Protein AF-A0A4Y8I1C8-F1 (afdb_monomer_lite)

Secondary structure (DSSP, 8-state):
-HHHHHHHHHS-TT-HHHHHHHHHHHHHHHHHHHHHHHHHHHHHHHHHHHTT-SSPPPHHHHHHTHHHHHHHHHHHHHHHHHHHHSHHHHHHHHT-HHHHHHHHHHHHHHHHHHHHHHHHHHHHT--S--SPPHHHHHHHHHHHHHHHHHHHHHHHHHHGGGTTSHHHHHHHHHHHHHHHHHHHHHHHHHHHHHHHHHHHHHHT-

Structure (mmCIF, N/CA/C/O backbone):
data_AF-A0A4Y8I1C8-F1
#
_entry.id   AF-A0A4Y8I1C8-F1
#
loop_
_atom_site.group_PDB
_atom_site.id
_atom_site.type_symbol
_atom_site.label_atom_id
_atom_site.label_alt_id
_atom_site.label_comp_id
_atom_site.label_asym_id
_atom_site.label_entity_id
_atom_site.label_seq_id
_atom_site.pdbx_PDB_ins_code
_atom_site.Cartn_x
_atom_site.Cartn_y
_atom_site.Cartn_z
_atom_site.occupancy
_atom_site.B_iso_or_equiv
_atom_site.auth_seq_id
_atom_site.auth_comp_id
_atom_site.auth_asym_id
_atom_site.auth_atom_id
_atom_site.pdbx_PDB_model_num
ATOM 1 N N . MET A 1 1 ? 8.722 16.973 -12.884 1.00 42.16 1 MET A N 1
ATOM 2 C CA . MET A 1 1 ? 9.371 18.032 -13.692 1.00 42.16 1 MET A CA 1
ATOM 3 C C . MET A 1 1 ? 9.389 19.390 -12.977 1.00 42.16 1 MET A C 1
ATOM 5 O O . MET A 1 1 ? 10.465 19.939 -12.810 1.00 42.16 1 MET A O 1
ATOM 9 N N . ILE A 1 2 ? 8.259 19.895 -12.459 1.00 38.88 2 ILE A N 1
ATOM 10 C CA . ILE A 1 2 ? 8.194 21.193 -11.740 1.00 38.88 2 ILE A CA 1
ATOM 11 C C . ILE A 1 2 ? 8.999 21.198 -10.424 1.00 38.88 2 ILE A C 1
ATOM 13 O O . ILE A 1 2 ? 9.742 22.135 -10.161 1.00 38.88 2 ILE A O 1
ATOM 17 N N . PHE A 1 3 ? 8.927 20.127 -9.628 1.00 42.03 3 PHE A N 1
ATOM 18 C CA . PHE A 1 3 ? 9.680 20.025 -8.367 1.00 42.03 3 PHE A CA 1
ATOM 19 C C . PHE A 1 3 ? 11.205 20.019 -8.585 1.00 42.03 3 PHE A C 1
ATOM 21 O O . PHE A 1 3 ? 11.950 20.658 -7.850 1.00 42.03 3 PHE A O 1
ATOM 28 N N . PHE A 1 4 ? 11.656 19.371 -9.663 1.00 45.53 4 PHE A N 1
ATOM 29 C CA . PHE A 1 4 ? 13.059 19.354 -10.086 1.00 45.53 4 PHE A CA 1
ATOM 30 C C . PHE A 1 4 ? 13.552 20.761 -10.460 1.00 45.53 4 PHE A C 1
ATOM 32 O O . PHE A 1 4 ? 14.660 21.142 -10.100 1.00 45.53 4 PHE A O 1
ATOM 39 N N . PHE A 1 5 ? 12.694 21.556 -11.107 1.00 49.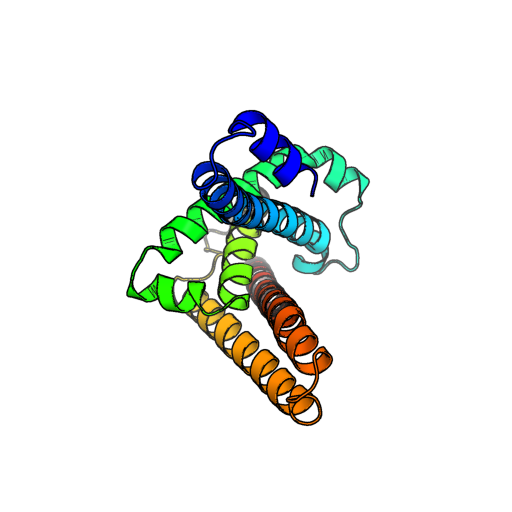28 5 PHE A N 1
ATOM 40 C CA . PHE A 1 5 ? 12.982 22.940 -11.490 1.00 49.28 5 PHE A CA 1
ATOM 41 C C . PHE A 1 5 ? 13.075 23.885 -10.280 1.00 49.28 5 PHE A C 1
ATOM 43 O O . PHE A 1 5 ? 13.898 24.793 -10.258 1.00 49.28 5 PHE A O 1
ATOM 50 N N . ILE A 1 6 ? 12.254 23.667 -9.247 1.00 55.56 6 ILE A N 1
ATOM 51 C CA . ILE A 1 6 ? 12.289 24.466 -8.010 1.00 55.56 6 ILE A CA 1
ATOM 52 C C . ILE A 1 6 ? 13.560 24.159 -7.213 1.00 55.56 6 ILE A C 1
ATOM 54 O O . ILE A 1 6 ? 14.253 25.078 -6.783 1.00 55.56 6 ILE A O 1
ATOM 58 N N . VAL A 1 7 ? 13.902 22.877 -7.063 1.00 48.72 7 VAL A N 1
ATOM 59 C CA . VAL A 1 7 ? 15.106 22.466 -6.332 1.00 48.72 7 VAL A CA 1
ATOM 60 C C . VAL A 1 7 ? 16.376 22.916 -7.061 1.00 48.72 7 VAL A C 1
ATOM 62 O O . VAL A 1 7 ? 17.268 23.457 -6.408 1.00 48.72 7 VAL A O 1
ATOM 65 N N . SER A 1 8 ? 16.437 22.806 -8.397 1.00 44.72 8 SER A N 1
ATOM 66 C CA . SER A 1 8 ? 17.600 23.263 -9.177 1.00 44.72 8 SER A CA 1
ATOM 67 C C . SER A 1 8 ? 17.811 24.774 -9.105 1.00 44.72 8 SER A C 1
ATOM 69 O O . SER A 1 8 ? 18.944 25.237 -9.171 1.00 44.72 8 SER A O 1
ATOM 71 N N . LYS A 1 9 ? 16.734 25.555 -8.942 1.00 54.09 9 LYS A N 1
ATOM 72 C CA . LYS A 1 9 ? 16.830 27.012 -8.799 1.00 54.09 9 LYS A CA 1
ATOM 73 C C . LYS A 1 9 ? 17.341 27.443 -7.419 1.00 54.09 9 LYS A C 1
ATOM 75 O O . LYS A 1 9 ? 17.912 28.520 -7.298 1.00 54.09 9 LYS A O 1
ATOM 80 N N . ILE A 1 10 ? 17.138 26.615 -6.390 1.00 56.94 10 ILE A N 1
ATOM 81 C CA . ILE A 1 10 ? 17.573 26.884 -5.009 1.00 56.94 10 ILE A CA 1
ATOM 82 C C . ILE A 1 10 ? 19.034 26.462 -4.781 1.00 56.94 10 ILE A C 1
ATOM 84 O O . ILE A 1 10 ? 19.722 27.088 -3.981 1.00 56.94 10 ILE A O 1
ATOM 88 N N . THR A 1 11 ? 19.533 25.439 -5.485 1.00 52.62 11 THR A N 1
ATOM 89 C CA . THR A 1 11 ? 20.880 24.870 -5.247 1.00 52.62 11 THR A CA 1
ATOM 90 C C . THR A 1 11 ? 22.022 25.515 -6.034 1.00 52.62 11 THR A C 1
ATOM 92 O O . THR A 1 11 ? 23.170 25.124 -5.855 1.00 52.62 11 THR A O 1
ATOM 95 N N . GLY A 1 12 ? 21.747 26.557 -6.823 1.00 47.88 12 GLY A N 1
ATOM 96 C CA . GLY A 1 12 ? 22.776 27.302 -7.548 1.00 47.88 12 GLY A CA 1
ATOM 97 C C . GLY A 1 12 ? 23.208 26.604 -8.840 1.00 47.88 12 GLY A C 1
ATOM 98 O O . GLY A 1 12 ? 23.520 25.418 -8.880 1.00 47.88 12 GLY A O 1
ATOM 99 N N . GLU A 1 13 ? 23.216 27.363 -9.932 1.00 49.75 13 GLU A N 1
ATOM 100 C CA . GLU A 1 13 ? 23.366 26.857 -11.304 1.00 49.75 13 GLU A CA 1
ATOM 101 C C . GLU A 1 13 ? 24.790 26.371 -11.653 1.00 49.75 13 GLU A C 1
ATOM 103 O O . GLU A 1 13 ? 24.981 25.766 -12.706 1.00 49.75 13 GLU A O 1
ATOM 108 N N . ASN A 1 14 ? 25.779 26.586 -10.771 1.00 48.59 14 ASN A N 1
ATOM 109 C CA . ASN A 1 14 ? 27.199 26.618 -11.148 1.00 48.59 14 ASN A CA 1
ATOM 110 C C . ASN A 1 14 ? 28.116 25.567 -10.489 1.00 48.59 14 ASN A C 1
ATOM 112 O O . ASN A 1 14 ? 29.313 25.582 -10.766 1.00 48.59 14 ASN A O 1
ATOM 116 N N . GLU A 1 15 ? 27.612 24.630 -9.676 1.00 46.94 15 GLU A N 1
ATOM 117 C CA . GLU A 1 15 ? 28.451 23.566 -9.091 1.00 46.94 15 GLU A CA 1
ATOM 118 C C . GLU A 1 15 ? 27.985 22.160 -9.511 1.00 46.94 15 GLU A C 1
ATOM 120 O O . GLU A 1 15 ? 26.961 21.641 -9.064 1.00 46.94 15 GLU A O 1
ATOM 125 N N . HIS A 1 16 ? 28.782 21.532 -10.386 1.00 53.69 16 HIS A N 1
ATOM 126 C CA . HIS A 1 16 ? 28.573 20.193 -10.954 1.00 53.69 16 HIS A CA 1
ATOM 127 C C . HIS A 1 16 ? 28.232 19.073 -9.939 1.00 53.69 16 HIS A C 1
ATOM 129 O O . HIS A 1 16 ? 27.332 18.293 -10.247 1.00 53.69 16 HIS A O 1
ATOM 135 N N . PRO A 1 17 ? 28.840 18.977 -8.735 1.00 52.94 17 PRO A N 1
ATOM 136 C CA . PRO A 1 17 ? 28.467 17.938 -7.764 1.00 52.94 17 PRO A CA 1
ATOM 137 C C . PRO A 1 17 ? 27.168 18.253 -6.997 1.00 52.94 17 PRO A C 1
ATOM 139 O O . PRO A 1 17 ? 26.453 17.341 -6.577 1.00 52.94 17 PRO A O 1
ATOM 142 N N . GLY A 1 18 ? 26.815 19.535 -6.845 1.00 53.00 18 GLY A N 1
ATOM 143 C CA . GLY A 1 18 ? 25.608 19.965 -6.134 1.00 53.00 18 GLY A CA 1
ATOM 144 C C . GLY A 1 18 ? 24.322 19.624 -6.889 1.00 53.00 18 GLY A C 1
ATOM 145 O O . GLY A 1 18 ? 23.334 19.217 -6.279 1.00 53.00 18 GLY A O 1
ATOM 146 N N . ARG A 1 19 ? 24.341 19.706 -8.227 1.00 53.41 19 ARG A N 1
ATOM 147 C CA . ARG A 1 19 ? 23.178 19.401 -9.084 1.00 53.41 19 ARG A CA 1
ATOM 148 C C . ARG A 1 19 ? 22.808 17.917 -9.093 1.00 53.41 19 ARG A C 1
ATOM 150 O O . ARG A 1 19 ? 21.624 17.587 -9.138 1.00 53.41 19 ARG A O 1
ATOM 157 N N . GLU A 1 20 ? 23.798 17.032 -9.020 1.00 54.00 20 GLU A N 1
ATOM 158 C CA . GLU A 1 20 ? 23.583 15.580 -8.972 1.00 54.00 20 GLU A CA 1
ATOM 159 C C . GLU A 1 20 ? 23.042 15.138 -7.606 1.00 54.00 20 GLU A C 1
ATOM 161 O O . GLU A 1 20 ? 22.058 14.396 -7.541 1.00 54.00 20 GLU A O 1
ATOM 166 N N . MET A 1 21 ? 23.594 15.673 -6.509 1.00 55.34 21 MET A N 1
ATOM 167 C CA . MET A 1 21 ? 23.062 15.432 -5.162 1.00 55.34 21 MET A CA 1
ATOM 168 C C . MET A 1 21 ? 21.660 16.020 -4.972 1.00 55.34 21 MET A C 1
ATOM 170 O O . MET A 1 21 ? 20.793 15.355 -4.405 1.00 55.34 21 MET A O 1
ATOM 174 N N . ALA A 1 22 ? 21.399 17.228 -5.479 1.00 56.97 22 ALA A N 1
ATOM 175 C CA . ALA A 1 22 ? 20.083 17.859 -5.413 1.00 56.97 22 ALA A CA 1
ATOM 176 C C . ALA A 1 22 ? 19.037 17.096 -6.238 1.00 56.97 22 ALA A C 1
ATOM 178 O O . ALA A 1 22 ? 17.905 16.918 -5.787 1.00 56.97 22 ALA A O 1
ATOM 179 N N . GLY A 1 23 ? 19.423 16.587 -7.413 1.00 53.09 23 GLY A N 1
ATOM 180 C CA . GLY A 1 23 ? 18.582 15.713 -8.228 1.00 53.09 23 GLY A CA 1
ATOM 181 C C . GLY A 1 23 ? 18.249 14.399 -7.518 1.00 53.09 23 GLY A C 1
ATOM 182 O O . GLY A 1 23 ? 17.088 13.992 -7.506 1.00 53.09 23 GLY A O 1
ATOM 183 N N . CYS A 1 24 ? 19.233 13.779 -6.861 1.00 54.75 24 CYS A N 1
ATOM 184 C CA . CYS A 1 24 ? 19.052 12.536 -6.111 1.00 54.75 24 CYS A CA 1
ATOM 185 C C . CYS A 1 24 ? 18.186 12.730 -4.852 1.00 54.75 24 CYS A C 1
ATOM 187 O O . CYS A 1 24 ? 17.271 11.944 -4.602 1.00 54.75 24 CYS A O 1
ATOM 189 N N . LEU A 1 25 ? 18.391 13.817 -4.100 1.00 55.50 25 LEU A N 1
ATOM 190 C CA . LEU A 1 25 ? 17.565 14.173 -2.940 1.00 55.50 25 LEU A CA 1
ATOM 191 C C . LEU A 1 25 ? 16.127 14.517 -3.339 1.00 55.50 25 LEU A C 1
ATOM 193 O O . LEU A 1 25 ? 15.188 14.030 -2.711 1.00 55.50 25 LEU A O 1
ATOM 197 N N . ALA A 1 26 ? 15.933 15.304 -4.401 1.00 59.72 26 ALA A N 1
ATOM 198 C CA . ALA A 1 26 ? 14.603 15.639 -4.908 1.00 59.72 26 ALA A CA 1
ATOM 199 C C . ALA A 1 26 ? 13.858 14.403 -5.429 1.00 59.72 26 ALA A C 1
ATOM 201 O O . ALA A 1 26 ? 12.652 14.285 -5.222 1.00 59.72 26 ALA A O 1
ATOM 202 N N . PHE A 1 27 ? 14.565 13.477 -6.078 1.00 59.50 27 PHE A N 1
ATOM 203 C CA . PHE A 1 27 ? 13.987 12.227 -6.559 1.00 59.50 27 PHE A CA 1
ATOM 204 C C . PHE A 1 27 ? 13.637 11.279 -5.406 1.00 59.50 27 PHE A C 1
ATOM 206 O O . PHE A 1 27 ? 12.528 10.754 -5.361 1.00 59.50 27 PHE A O 1
ATOM 213 N N . THR A 1 28 ? 14.537 11.120 -4.435 1.00 65.94 28 THR A N 1
ATOM 214 C CA . THR A 1 28 ? 14.354 10.184 -3.318 1.00 65.94 28 THR A CA 1
ATOM 215 C C . THR A 1 28 ? 13.299 10.694 -2.340 1.00 65.94 28 THR A C 1
ATOM 217 O O . THR A 1 28 ? 12.303 10.023 -2.093 1.00 65.94 28 THR A O 1
ATOM 220 N N . ILE A 1 29 ? 13.456 11.915 -1.823 1.00 73.62 29 ILE A N 1
ATOM 221 C CA . ILE A 1 29 ? 12.527 12.479 -0.835 1.00 73.62 29 ILE A CA 1
ATOM 222 C C . ILE A 1 29 ? 11.212 12.865 -1.512 1.00 73.62 29 ILE A C 1
ATOM 224 O O . ILE A 1 29 ? 10.138 12.517 -1.026 1.00 73.62 29 ILE A O 1
ATOM 228 N N . GLY A 1 30 ? 11.284 13.553 -2.655 1.00 75.56 30 GLY A N 1
ATOM 229 C CA . GLY A 1 30 ? 10.095 13.985 -3.384 1.00 75.56 30 GLY A CA 1
ATOM 230 C C . GLY A 1 30 ? 9.280 12.808 -3.916 1.00 75.56 30 GLY A C 1
ATOM 231 O O . GLY A 1 30 ? 8.057 12.838 -3.819 1.00 75.56 30 GLY A O 1
ATOM 232 N N . GLY A 1 31 ? 9.935 11.752 -4.409 1.00 80.44 31 GLY A N 1
ATOM 233 C CA . GLY A 1 31 ? 9.267 10.534 -4.869 1.00 80.44 31 GLY A CA 1
ATOM 234 C C . GLY A 1 31 ? 8.553 9.793 -3.740 1.00 80.44 31 GLY A C 1
ATOM 235 O O . GLY A 1 31 ? 7.382 9.453 -3.883 1.00 80.44 31 GLY A O 1
ATOM 236 N N . ILE A 1 32 ? 9.217 9.611 -2.595 1.00 83.75 32 ILE A N 1
ATOM 237 C CA . ILE A 1 32 ? 8.647 8.931 -1.422 1.00 83.75 32 ILE A CA 1
ATOM 238 C C . ILE A 1 32 ? 7.461 9.719 -0.838 1.00 83.75 32 ILE A C 1
ATOM 240 O O . ILE A 1 32 ? 6.405 9.150 -0.552 1.00 83.75 32 ILE A O 1
ATOM 244 N N . VAL A 1 33 ? 7.600 11.041 -0.701 1.00 88.12 33 VAL A N 1
ATOM 245 C CA . VAL A 1 33 ? 6.526 11.913 -0.200 1.00 88.12 33 VAL A CA 1
ATOM 246 C C . VAL A 1 33 ? 5.339 11.938 -1.161 1.00 88.12 33 VAL A C 1
ATOM 248 O O . VAL A 1 33 ? 4.199 11.767 -0.730 1.00 88.12 33 VAL A O 1
ATOM 251 N N . LEU A 1 34 ? 5.593 12.111 -2.461 1.00 89.50 34 LEU A N 1
ATOM 252 C CA . LEU A 1 34 ? 4.542 12.110 -3.475 1.00 89.50 34 LEU A CA 1
ATOM 253 C C . LEU A 1 34 ? 3.827 10.757 -3.530 1.00 89.50 34 LEU A C 1
ATOM 255 O O . LEU A 1 34 ? 2.603 10.732 -3.612 1.00 89.50 34 LEU A O 1
ATOM 259 N N . GLY A 1 35 ? 4.569 9.652 -3.425 1.00 88.50 35 GLY A N 1
ATOM 260 C CA . GLY A 1 35 ? 4.010 8.304 -3.339 1.00 88.50 35 GLY A CA 1
ATOM 261 C C . GLY A 1 35 ? 3.032 8.161 -2.173 1.00 88.50 35 GLY A C 1
ATOM 262 O O . GLY A 1 35 ? 1.919 7.685 -2.373 1.00 88.50 35 GLY A O 1
ATOM 263 N N . GLY A 1 36 ? 3.391 8.674 -0.992 1.00 90.88 36 GLY A N 1
ATOM 264 C CA . GLY A 1 36 ? 2.501 8.712 0.174 1.00 90.88 36 GLY A CA 1
ATOM 265 C C . GLY A 1 36 ? 1.205 9.480 -0.052 1.00 90.88 36 GLY A C 1
ATOM 266 O O . GLY A 1 36 ? 0.130 9.001 0.302 1.00 90.88 36 GLY A O 1
ATOM 267 N N . ILE A 1 37 ? 1.298 10.661 -0.666 1.00 93.56 37 ILE A N 1
ATOM 268 C CA . ILE A 1 37 ? 0.133 11.509 -0.959 1.00 93.56 37 ILE A CA 1
ATOM 269 C C . ILE A 1 37 ? -0.767 10.861 -2.019 1.00 93.56 37 ILE A C 1
ATOM 271 O O . ILE A 1 37 ? -1.989 10.860 -1.889 1.00 93.56 37 ILE A O 1
ATOM 275 N N . LEU A 1 38 ? -0.183 10.294 -3.076 1.00 93.69 38 LEU A N 1
ATOM 276 C CA . LEU A 1 38 ? -0.944 9.593 -4.110 1.00 93.69 38 LEU A CA 1
ATOM 277 C C . LEU A 1 38 ? -1.614 8.337 -3.551 1.00 93.69 38 LEU A C 1
ATOM 279 O O . LEU A 1 38 ? -2.766 8.054 -3.886 1.00 93.69 38 LEU A O 1
ATOM 283 N N . MET A 1 39 ? -0.930 7.613 -2.665 1.00 93.38 39 MET A N 1
ATOM 284 C CA . MET A 1 39 ? -1.510 6.455 -2.001 1.00 93.38 39 MET A CA 1
ATOM 285 C C . MET A 1 39 ? -2.660 6.867 -1.083 1.00 93.38 39 MET A C 1
ATOM 287 O O . MET A 1 39 ? -3.704 6.223 -1.107 1.00 93.38 39 MET A O 1
ATOM 291 N N . SER A 1 40 ? -2.537 7.964 -0.330 1.00 93.94 40 SER A N 1
ATOM 292 C CA . SER A 1 40 ? -3.634 8.422 0.527 1.00 93.94 40 SER A CA 1
ATOM 293 C C . SER A 1 40 ? -4.847 8.897 -0.257 1.00 93.94 40 SER A C 1
ATOM 295 O O . SER A 1 40 ? -5.968 8.549 0.111 1.00 93.94 40 SER A O 1
ATOM 297 N N . LEU A 1 41 ? -4.641 9.583 -1.384 1.00 94.19 41 LEU A N 1
ATOM 298 C CA . LEU A 1 41 ? -5.716 9.887 -2.328 1.00 94.19 41 LEU A CA 1
ATOM 299 C C . LEU A 1 41 ? -6.384 8.611 -2.848 1.00 94.19 41 LEU A C 1
ATOM 301 O O . LEU A 1 41 ? -7.608 8.527 -2.856 1.00 94.19 41 LEU A O 1
ATOM 305 N N . THR A 1 42 ? -5.593 7.609 -3.235 1.00 93.19 42 THR A N 1
ATOM 306 C CA . THR A 1 42 ? -6.101 6.335 -3.767 1.00 93.19 42 THR A CA 1
ATOM 307 C C . THR A 1 42 ? -6.929 5.584 -2.726 1.00 93.19 42 THR A C 1
ATOM 309 O O . THR A 1 42 ? -8.046 5.166 -3.017 1.00 93.19 42 THR A O 1
ATOM 312 N N . VAL A 1 43 ? -6.425 5.452 -1.497 1.00 92.75 43 VAL A N 1
ATOM 313 C CA . VAL A 1 43 ? -7.127 4.763 -0.403 1.00 92.75 43 VAL A CA 1
ATOM 314 C C . VAL A 1 43 ? -8.428 5.471 -0.054 1.00 92.75 43 VAL A C 1
ATOM 316 O O . VAL A 1 43 ? -9.449 4.814 0.095 1.00 92.75 43 VAL A O 1
ATOM 319 N N . VAL A 1 44 ? -8.415 6.802 0.047 1.00 91.88 44 VAL A N 1
ATOM 320 C CA . VAL A 1 44 ? -9.606 7.583 0.414 1.00 91.88 44 VAL A CA 1
ATOM 321 C C . VAL A 1 44 ? -10.641 7.585 -0.708 1.00 91.88 44 VAL A C 1
ATOM 323 O O . VAL A 1 44 ? -11.842 7.535 -0.453 1.00 91.88 44 VAL A O 1
ATOM 326 N N . PHE A 1 45 ? -10.195 7.572 -1.960 1.00 92.19 45 PHE A N 1
ATOM 327 C CA . PHE A 1 45 ? -11.073 7.418 -3.114 1.00 92.19 45 PHE A CA 1
ATOM 328 C C . PHE A 1 45 ? -11.736 6.031 -3.167 1.00 92.19 45 PHE A C 1
ATOM 330 O O . PHE A 1 45 ? -12.930 5.925 -3.449 1.00 92.19 45 PHE A O 1
ATOM 337 N N . LEU A 1 46 ? -10.977 4.976 -2.849 1.00 90.88 46 LEU A N 1
ATOM 338 C CA . LEU A 1 46 ? -11.457 3.591 -2.782 1.00 90.88 46 LEU A CA 1
ATOM 339 C C . LEU A 1 46 ? -12.166 3.251 -1.465 1.00 90.88 46 LEU A C 1
ATOM 341 O O . LEU A 1 46 ? -12.712 2.161 -1.336 1.00 90.88 46 LEU A O 1
ATOM 345 N N . PHE A 1 47 ? -12.174 4.162 -0.497 1.00 89.00 47 PHE A N 1
ATOM 346 C CA . PHE A 1 47 ? -12.639 3.911 0.863 1.00 89.00 47 PHE A CA 1
ATOM 347 C C . PHE A 1 47 ? -14.033 3.280 0.960 1.00 89.00 47 PHE A C 1
ATOM 349 O O . PHE A 1 47 ? -14.170 2.300 1.688 1.00 89.00 47 PHE A O 1
ATOM 356 N N . PRO A 1 48 ? -15.062 3.735 0.222 1.00 86.00 48 PRO A N 1
ATOM 357 C CA . PRO A 1 48 ? -16.382 3.146 0.366 1.00 86.00 48 PRO A CA 1
ATOM 358 C C . PRO A 1 48 ? -16.430 1.743 -0.251 1.00 86.00 48 PRO A C 1
ATOM 360 O O . PRO A 1 48 ? -17.075 0.868 0.315 1.00 86.00 48 PRO A O 1
ATOM 363 N N . ILE A 1 49 ? -15.663 1.480 -1.319 1.00 87.75 49 ILE A N 1
ATOM 364 C CA . ILE A 1 49 ? -15.470 0.123 -1.861 1.00 87.75 49 ILE A CA 1
ATOM 365 C C . ILE A 1 49 ? -14.791 -0.778 -0.823 1.00 87.75 49 ILE A C 1
ATOM 367 O O . ILE A 1 49 ? -15.216 -1.914 -0.633 1.00 87.75 49 ILE A O 1
ATOM 371 N N . LEU A 1 50 ? -13.772 -0.271 -0.119 1.00 85.69 50 LEU A N 1
ATOM 372 C CA . LEU A 1 50 ? -13.100 -0.998 0.968 1.00 85.69 50 LEU A CA 1
ATOM 373 C C . LEU A 1 50 ? -14.047 -1.316 2.140 1.00 85.69 50 LEU A C 1
ATOM 375 O O . LEU A 1 50 ? -13.824 -2.282 2.860 1.00 85.69 50 LEU A O 1
ATOM 379 N N . LEU A 1 51 ? -15.113 -0.532 2.316 1.00 84.12 51 LEU A N 1
ATOM 380 C CA . LEU A 1 51 ? -16.182 -0.775 3.291 1.00 84.12 51 LEU A CA 1
ATOM 381 C C . LEU A 1 51 ? -17.365 -1.581 2.715 1.00 84.12 51 LEU A C 1
ATOM 383 O O . LEU A 1 51 ? -18.404 -1.697 3.361 1.00 84.12 51 LEU A O 1
ATOM 387 N N . GLY A 1 52 ? -17.233 -2.131 1.505 1.00 83.00 52 GLY A N 1
ATOM 388 C CA . GLY A 1 52 ? -18.253 -2.967 0.866 1.00 83.00 52 GLY A CA 1
ATOM 389 C C . GLY A 1 52 ? -19.373 -2.204 0.149 1.00 83.00 52 GLY A C 1
ATOM 390 O O . GLY A 1 52 ? -20.355 -2.815 -0.273 1.00 83.00 52 GLY A O 1
ATOM 391 N N . GLN A 1 53 ? -19.258 -0.884 -0.019 1.00 85.81 53 GLN A N 1
ATOM 392 C CA . GLN A 1 53 ? -20.194 -0.105 -0.832 1.00 85.81 53 GLN A CA 1
ATOM 393 C C . GLN A 1 53 ? -19.913 -0.279 -2.332 1.00 85.81 53 GLN A C 1
ATOM 395 O O . GLN A 1 53 ? -18.795 -0.555 -2.758 1.00 85.81 53 GLN A O 1
ATOM 400 N N . GLN A 1 54 ? -20.940 -0.074 -3.161 1.00 88.00 54 GLN A N 1
ATOM 401 C CA . GLN A 1 54 ? -20.830 -0.204 -4.623 1.00 88.00 54 GLN A CA 1
ATOM 402 C C . GLN A 1 54 ? -20.310 1.067 -5.320 1.00 88.00 54 GLN A C 1
ATOM 404 O O . GLN A 1 54 ? -20.108 1.065 -6.533 1.00 88.00 54 GLN A O 1
ATOM 409 N N . SER A 1 55 ? -20.108 2.158 -4.577 1.00 87.69 55 SER A N 1
ATOM 410 C CA . SER A 1 55 ? -19.694 3.464 -5.100 1.00 87.69 55 SER A CA 1
ATOM 411 C C . SER A 1 55 ? -18.333 3.902 -4.560 1.00 87.69 55 SER A C 1
ATOM 413 O O . SER A 1 55 ? -17.920 3.506 -3.478 1.00 87.69 55 SER A O 1
ATOM 415 N N . ILE A 1 56 ? -17.645 4.754 -5.317 1.00 90.19 56 ILE A N 1
ATOM 416 C CA . ILE A 1 56 ? -16.419 5.461 -4.909 1.00 90.19 56 ILE A CA 1
ATOM 417 C C . ILE A 1 56 ? -16.750 6.762 -4.170 1.00 90.19 56 ILE A C 1
ATOM 419 O O . ILE A 1 56 ? -17.853 7.293 -4.314 1.00 90.19 56 ILE A O 1
ATOM 423 N N . THR A 1 57 ? -15.781 7.312 -3.432 1.00 87.38 57 THR A N 1
ATOM 424 C CA . THR A 1 57 ? -15.943 8.619 -2.778 1.00 87.38 57 THR A CA 1
ATOM 425 C C . THR A 1 57 ? -16.110 9.715 -3.839 1.00 87.38 57 THR A C 1
ATOM 427 O O . THR A 1 57 ? -15.279 9.800 -4.753 1.00 87.38 57 THR A O 1
ATOM 430 N N . PRO A 1 58 ? -17.133 10.586 -3.744 1.00 90.06 58 PRO A N 1
ATOM 431 C CA . PRO A 1 58 ? -17.282 11.718 -4.649 1.00 90.06 58 PRO A CA 1
ATOM 432 C C . PRO A 1 58 ? -16.031 12.601 -4.646 1.00 90.06 58 PRO A C 1
ATOM 434 O O . PRO A 1 58 ? -15.498 12.951 -3.593 1.00 90.06 58 PRO A O 1
ATOM 437 N N . ILE A 1 59 ? -15.583 13.032 -5.829 1.00 90.31 59 ILE A N 1
ATOM 438 C CA . ILE A 1 59 ? -14.381 13.876 -5.965 1.00 90.31 59 ILE A CA 1
ATOM 439 C C . ILE A 1 59 ? -14.506 15.160 -5.129 1.00 90.31 59 ILE A C 1
ATOM 441 O O . ILE A 1 59 ? -13.521 15.618 -4.559 1.00 90.31 59 ILE A O 1
ATOM 445 N N . SER A 1 60 ? -15.713 15.716 -4.995 1.00 91.94 60 SER A N 1
ATOM 446 C CA . SER A 1 60 ? -15.980 16.884 -4.146 1.00 91.94 60 SER A CA 1
ATOM 447 C C . SER A 1 60 ? -15.600 16.660 -2.679 1.00 91.94 60 SER A C 1
ATOM 449 O O . SER A 1 60 ? -15.034 17.551 -2.052 1.00 91.94 60 SER A O 1
ATOM 451 N N . GLU A 1 61 ? -15.858 15.473 -2.131 1.00 89.31 61 GLU A N 1
ATOM 452 C CA . GLU A 1 61 ? -15.525 15.134 -0.742 1.00 89.31 61 GLU A CA 1
ATOM 453 C C . GLU A 1 61 ? -14.024 14.903 -0.558 1.00 89.31 61 GLU A C 1
ATOM 455 O O . GLU A 1 61 ? -13.442 15.344 0.438 1.00 89.31 61 GLU A O 1
ATOM 460 N N . VAL A 1 62 ? -13.378 14.292 -1.559 1.00 90.69 62 VAL A N 1
ATOM 461 C CA . VAL A 1 62 ? -11.917 14.145 -1.607 1.00 90.69 62 VAL A CA 1
ATOM 462 C C . VAL A 1 62 ? -11.248 15.521 -1.615 1.00 90.69 62 VAL A C 1
ATOM 464 O O . VAL A 1 62 ? -10.312 15.750 -0.852 1.00 90.69 62 VAL A O 1
ATOM 467 N N . LEU A 1 63 ? -11.757 16.460 -2.421 1.00 91.50 63 LEU A N 1
ATOM 468 C CA . LEU A 1 63 ? -11.241 17.829 -2.499 1.00 91.50 63 LEU A CA 1
ATOM 469 C C . LEU A 1 63 ? -11.406 18.587 -1.174 1.00 91.50 63 LEU A C 1
ATOM 471 O O . LEU A 1 63 ? -10.461 19.227 -0.711 1.00 91.50 63 LEU A O 1
ATOM 475 N N . ASN A 1 64 ? -12.565 18.457 -0.526 1.00 92.62 64 ASN A N 1
ATOM 476 C CA . ASN A 1 64 ? -12.825 19.071 0.779 1.00 92.62 64 ASN A CA 1
ATOM 477 C C . ASN A 1 64 ? -11.929 18.496 1.891 1.00 92.62 64 ASN A C 1
ATOM 479 O O . ASN A 1 64 ? -11.619 19.191 2.858 1.00 92.62 64 ASN A O 1
ATOM 483 N N . SER A 1 65 ? -11.471 17.253 1.729 1.00 92.12 65 SER A N 1
ATOM 484 C CA . SER A 1 65 ? -10.638 16.534 2.698 1.00 92.12 65 SER A CA 1
ATOM 485 C C . SER A 1 65 ? -9.156 16.476 2.313 1.00 92.12 65 SER A C 1
ATOM 487 O O . SER A 1 65 ? -8.388 15.761 2.957 1.00 92.12 65 SER A O 1
ATOM 489 N N . LEU A 1 66 ? -8.707 17.239 1.306 1.00 92.94 66 LEU A N 1
ATOM 490 C CA . LEU A 1 66 ? -7.328 17.179 0.795 1.00 92.94 66 LEU A CA 1
ATOM 491 C C . LEU A 1 66 ? -6.268 17.320 1.887 1.00 92.94 66 LEU A C 1
ATOM 493 O O . LEU A 1 66 ? -5.271 16.603 1.884 1.00 92.94 66 LEU A O 1
ATOM 497 N N . TRP A 1 67 ? -6.470 18.238 2.830 1.00 95.25 67 TRP A N 1
ATOM 498 C CA . TRP A 1 67 ? -5.486 18.490 3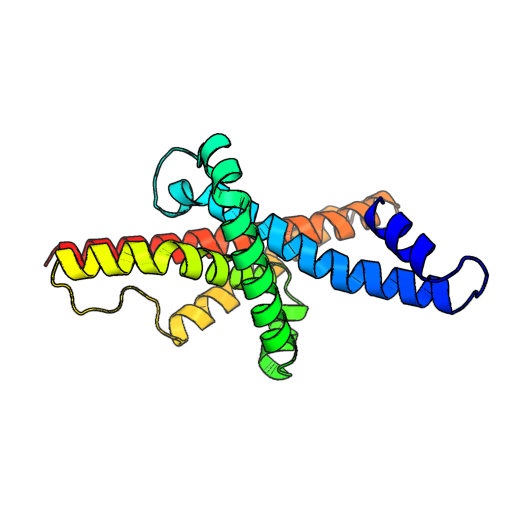.877 1.00 95.25 67 TRP A CA 1
ATOM 499 C C . TRP A 1 67 ? -5.327 17.311 4.856 1.00 95.25 67 TRP A C 1
ATOM 501 O O . TRP A 1 67 ? -4.192 16.864 5.051 1.00 95.25 67 TRP A O 1
ATOM 511 N N . PRO A 1 68 ? -6.411 16.747 5.429 1.00 94.19 68 PRO A N 1
ATOM 512 C CA . PRO A 1 68 ? -6.356 15.466 6.134 1.00 94.19 68 PRO A CA 1
ATOM 513 C C . PRO A 1 68 ? -5.692 14.342 5.328 1.00 94.19 68 PRO A C 1
ATOM 515 O O . PRO A 1 68 ? -4.849 13.625 5.865 1.00 94.19 68 PRO A O 1
ATOM 518 N N . ILE A 1 69 ? -6.010 14.223 4.035 1.00 94.19 69 ILE A N 1
ATOM 519 C CA . ILE A 1 69 ? -5.463 13.183 3.147 1.00 94.19 69 ILE A CA 1
ATOM 520 C C . ILE A 1 69 ? -3.946 13.321 2.990 1.00 94.19 69 ILE A C 1
ATOM 522 O O . ILE A 1 69 ? -3.213 12.338 3.121 1.00 94.19 69 ILE A O 1
ATOM 526 N N . ILE A 1 70 ? -3.454 14.540 2.761 1.00 95.06 70 ILE A N 1
ATOM 527 C CA . ILE A 1 70 ? -2.017 14.821 2.664 1.00 95.06 70 ILE A CA 1
ATOM 528 C C . ILE A 1 70 ? -1.325 14.499 3.991 1.00 95.06 70 ILE A C 1
ATOM 530 O O . ILE A 1 70 ? -0.292 13.832 3.994 1.00 95.06 70 ILE A O 1
ATOM 534 N N . LYS A 1 71 ? -1.902 14.916 5.126 1.00 95.31 71 LYS A N 1
ATOM 535 C CA . LYS A 1 71 ? -1.356 14.613 6.458 1.00 95.31 71 LYS A CA 1
ATOM 536 C C . LYS A 1 71 ? -1.251 13.111 6.706 1.00 95.31 71 LYS A C 1
ATOM 538 O O . LYS A 1 71 ? -0.201 12.652 7.146 1.00 95.31 71 LYS A O 1
ATOM 543 N N . ALA A 1 72 ? -2.301 12.354 6.397 1.00 94.19 72 ALA A N 1
ATOM 544 C CA . ALA A 1 72 ? -2.296 10.902 6.537 1.00 94.19 72 ALA A CA 1
ATOM 545 C C . ALA A 1 72 ? -1.215 10.255 5.658 1.00 94.19 72 ALA A C 1
ATOM 547 O O . ALA A 1 72 ? -0.476 9.398 6.136 1.00 94.19 72 ALA A O 1
ATOM 548 N N . GLY A 1 73 ? -1.066 10.719 4.412 1.00 95.06 73 GLY A N 1
ATOM 549 C CA . GLY A 1 73 ? -0.012 10.262 3.503 1.00 95.06 73 GLY A CA 1
ATOM 550 C C . GLY A 1 73 ? 1.395 10.527 4.048 1.00 95.06 73 GLY A C 1
ATOM 551 O O . GLY A 1 73 ? 2.228 9.627 4.060 1.00 95.06 73 GLY A O 1
ATOM 552 N N . LEU A 1 74 ? 1.654 11.729 4.576 1.00 95.25 74 LEU A N 1
ATOM 553 C CA . LEU A 1 74 ? 2.945 12.076 5.184 1.00 95.25 74 LEU A CA 1
ATOM 554 C C . LEU A 1 74 ? 3.261 11.224 6.420 1.00 95.25 74 LEU A C 1
ATOM 556 O O . LEU A 1 74 ? 4.388 10.750 6.566 1.00 95.25 74 LEU A O 1
ATOM 560 N N . ILE A 1 75 ? 2.271 11.007 7.292 1.00 95.50 75 ILE A N 1
ATOM 561 C CA . ILE A 1 75 ? 2.419 10.165 8.486 1.00 95.50 75 ILE A CA 1
ATOM 562 C C . ILE A 1 75 ? 2.719 8.720 8.077 1.00 95.50 75 ILE A C 1
ATOM 564 O O . ILE A 1 75 ? 3.677 8.130 8.576 1.00 95.50 75 ILE A O 1
ATOM 568 N N . ALA A 1 76 ? 1.946 8.166 7.140 1.00 95.56 76 ALA A N 1
ATOM 569 C CA . ALA A 1 76 ? 2.139 6.806 6.651 1.00 95.56 76 ALA A CA 1
ATOM 570 C C . ALA A 1 76 ? 3.523 6.623 6.027 1.00 95.56 76 ALA A C 1
ATOM 572 O O . ALA A 1 76 ? 4.232 5.683 6.376 1.00 95.56 76 ALA A O 1
ATOM 573 N N . THR A 1 77 ? 3.954 7.563 5.188 1.00 93.88 77 THR A N 1
ATOM 574 C CA . THR A 1 77 ? 5.303 7.572 4.621 1.00 93.88 77 THR A CA 1
ATOM 575 C C . THR A 1 77 ? 6.387 7.591 5.693 1.00 93.88 77 THR A C 1
ATOM 577 O O . THR A 1 77 ? 7.326 6.798 5.615 1.00 93.88 77 THR A O 1
ATOM 580 N N . GLY A 1 78 ? 6.266 8.450 6.709 1.00 93.44 78 GLY A N 1
ATOM 581 C CA . GLY A 1 78 ? 7.238 8.520 7.801 1.00 93.44 78 GLY A CA 1
ATOM 582 C C . GLY A 1 78 ? 7.336 7.205 8.576 1.00 93.44 78 GLY A C 1
ATOM 583 O O . GLY A 1 78 ? 8.434 6.700 8.801 1.00 93.44 78 GLY A O 1
ATOM 584 N N . ILE A 1 79 ? 6.191 6.608 8.915 1.00 93.94 79 ILE A N 1
ATOM 585 C CA . ILE A 1 79 ? 6.128 5.333 9.641 1.00 93.94 79 ILE A CA 1
ATOM 586 C C . ILE A 1 79 ? 6.711 4.191 8.801 1.00 93.94 79 ILE A C 1
ATOM 588 O O . ILE A 1 79 ? 7.569 3.461 9.291 1.00 93.94 79 ILE A O 1
ATOM 592 N N . VAL A 1 80 ? 6.298 4.055 7.535 1.00 92.88 80 VAL A N 1
ATOM 593 C CA . VAL A 1 80 ? 6.835 3.036 6.616 1.00 92.88 80 VAL A CA 1
ATOM 594 C C . VAL A 1 80 ? 8.351 3.182 6.500 1.00 92.88 80 VAL A C 1
ATOM 596 O O . VAL A 1 80 ? 9.058 2.186 6.612 1.00 92.88 80 VAL A O 1
ATOM 599 N N . THR A 1 81 ? 8.849 4.416 6.360 1.00 89.44 81 THR A N 1
ATOM 600 C CA . THR A 1 81 ? 10.289 4.708 6.277 1.00 89.44 81 THR A CA 1
ATOM 601 C C . THR A 1 81 ? 11.033 4.225 7.524 1.00 89.44 81 THR A C 1
ATOM 603 O O . THR A 1 81 ? 12.055 3.550 7.410 1.00 89.44 81 THR A O 1
ATOM 606 N N . ILE A 1 82 ? 10.503 4.506 8.720 1.00 90.38 82 ILE A N 1
ATOM 607 C CA . ILE A 1 82 ? 11.091 4.041 9.986 1.00 90.38 82 ILE A CA 1
ATOM 608 C C . ILE A 1 82 ? 11.118 2.508 10.044 1.00 90.38 82 ILE A C 1
ATOM 610 O O . ILE A 1 82 ? 12.138 1.927 10.413 1.00 90.38 82 ILE A O 1
ATOM 614 N N . ILE A 1 83 ? 10.034 1.843 9.634 1.00 88.88 83 ILE A N 1
ATOM 615 C CA . ILE A 1 83 ? 9.957 0.376 9.610 1.00 88.88 83 ILE A CA 1
ATOM 616 C C . ILE A 1 83 ? 10.969 -0.205 8.614 1.00 88.88 83 ILE A C 1
ATOM 618 O O . ILE A 1 83 ? 11.638 -1.188 8.928 1.00 88.88 83 ILE A O 1
ATOM 622 N N . THR A 1 84 ? 11.151 0.414 7.443 1.00 86.31 84 THR A N 1
ATOM 623 C CA . THR A 1 84 ? 12.130 -0.046 6.444 1.00 86.31 84 THR A CA 1
ATOM 624 C C . THR A 1 84 ? 13.587 0.069 6.891 1.00 86.31 84 THR A C 1
ATOM 626 O O . THR A 1 84 ? 14.431 -0.646 6.361 1.00 86.31 84 THR A O 1
ATOM 629 N N . ILE A 1 85 ? 13.899 0.907 7.885 1.00 86.06 85 ILE A N 1
ATOM 630 C CA . ILE A 1 85 ? 15.253 0.999 8.459 1.00 86.06 85 ILE A CA 1
ATOM 631 C C . ILE A 1 85 ? 15.569 -0.220 9.347 1.00 86.06 85 ILE A C 1
ATOM 633 O O . ILE A 1 85 ? 16.737 -0.539 9.571 1.00 86.06 85 ILE A O 1
ATOM 637 N N . MET A 1 86 ? 14.556 -0.945 9.837 1.00 86.12 86 MET A N 1
ATOM 638 C CA . MET 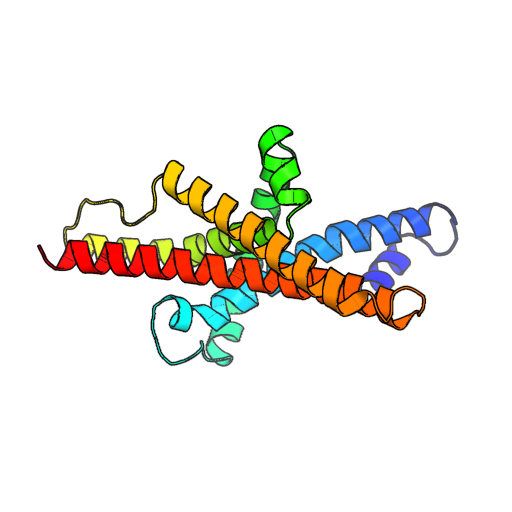A 1 86 ? 14.785 -2.149 10.635 1.00 86.12 86 MET A CA 1
ATOM 639 C C . MET A 1 86 ? 15.392 -3.263 9.763 1.00 86.12 86 MET A C 1
ATOM 641 O O . MET A 1 86 ? 14.802 -3.627 8.752 1.00 86.12 86 MET A O 1
ATOM 645 N N . PRO A 1 87 ? 16.521 -3.882 10.145 1.00 73.31 87 PRO A N 1
ATOM 646 C CA . PRO A 1 87 ? 17.289 -4.740 9.236 1.00 73.31 87 PRO A CA 1
ATOM 647 C C . PRO A 1 87 ? 16.529 -5.986 8.748 1.00 73.31 87 PRO A C 1
ATOM 649 O O . PRO A 1 87 ? 16.626 -6.364 7.580 1.00 73.31 87 PRO A O 1
ATOM 652 N N . LEU A 1 88 ? 15.745 -6.624 9.622 1.00 78.62 88 LEU A N 1
ATOM 653 C CA . LEU A 1 88 ? 15.103 -7.906 9.312 1.00 78.62 88 LEU A CA 1
ATOM 654 C C . LEU A 1 88 ? 13.743 -7.729 8.620 1.00 78.62 88 LEU A C 1
ATOM 656 O O . LEU A 1 88 ? 13.476 -8.352 7.601 1.00 78.62 88 LEU A O 1
ATOM 660 N N . VAL A 1 89 ? 12.902 -6.834 9.142 1.00 81.69 89 VAL A N 1
ATOM 661 C CA . VAL A 1 89 ? 11.563 -6.549 8.592 1.00 81.69 89 VAL A CA 1
ATOM 662 C C . VAL A 1 89 ? 11.643 -5.582 7.410 1.00 81.69 89 VAL A C 1
ATOM 664 O O . VAL A 1 89 ? 10.914 -5.710 6.427 1.00 81.69 89 VAL A O 1
ATOM 667 N N . GLY A 1 90 ? 12.563 -4.625 7.486 1.00 78.94 90 GLY A N 1
ATOM 668 C CA . GLY A 1 90 ? 12.697 -3.566 6.504 1.00 78.94 90 GLY A CA 1
ATOM 669 C C . GLY A 1 90 ? 13.245 -4.038 5.170 1.00 78.94 90 GLY A C 1
ATOM 670 O O . GLY A 1 90 ? 12.785 -3.545 4.148 1.00 78.94 90 GLY A O 1
ATOM 671 N N . SER A 1 91 ? 14.127 -5.044 5.145 1.00 82.44 91 SER A N 1
ATOM 672 C CA . SER A 1 91 ? 14.586 -5.642 3.883 1.00 82.44 91 SER A CA 1
ATOM 673 C C . SER A 1 91 ? 13.425 -6.273 3.107 1.00 82.44 91 SER A C 1
ATOM 675 O O . SER A 1 91 ? 13.247 -5.987 1.926 1.00 82.44 91 SER A O 1
ATOM 677 N N . LEU A 1 92 ? 12.569 -7.049 3.777 1.00 85.00 92 LEU A N 1
ATOM 678 C CA . LEU A 1 92 ? 11.409 -7.678 3.144 1.00 85.00 92 LEU A CA 1
ATOM 679 C C . LEU A 1 92 ? 10.433 -6.642 2.569 1.00 85.00 92 LEU A C 1
ATOM 681 O O . LEU A 1 92 ? 9.944 -6.818 1.455 1.00 85.00 92 LEU A O 1
ATOM 685 N N . ILE A 1 93 ? 10.182 -5.551 3.297 1.00 87.50 93 ILE A N 1
ATOM 686 C CA . ILE A 1 93 ? 9.293 -4.473 2.841 1.00 87.50 93 ILE A CA 1
ATOM 687 C C . ILE A 1 93 ? 9.939 -3.666 1.707 1.00 87.50 93 ILE A C 1
ATOM 689 O O . ILE A 1 93 ? 9.273 -3.375 0.720 1.00 87.50 93 ILE A O 1
ATOM 693 N N . ALA A 1 94 ? 11.228 -3.336 1.809 1.00 85.12 94 ALA A N 1
ATOM 694 C CA . ALA A 1 94 ? 11.934 -2.524 0.818 1.00 85.12 94 ALA A CA 1
ATOM 695 C C . ALA A 1 94 ? 12.081 -3.228 -0.541 1.00 85.12 94 ALA A C 1
ATOM 697 O O . ALA A 1 94 ? 12.048 -2.569 -1.577 1.00 85.12 94 ALA A O 1
ATOM 698 N N . TYR A 1 95 ? 12.212 -4.560 -0.555 1.00 86.88 95 TYR A N 1
ATOM 699 C CA . TYR A 1 95 ? 12.293 -5.344 -1.795 1.00 86.88 95 TYR A CA 1
ATOM 700 C C . TYR A 1 95 ? 10.926 -5.760 -2.358 1.00 86.88 95 TYR A C 1
ATOM 702 O O . TYR A 1 95 ? 10.863 -6.357 -3.432 1.00 86.88 95 TYR A O 1
ATOM 710 N N . SER A 1 96 ? 9.830 -5.459 -1.659 1.00 91.25 96 SER A N 1
ATOM 711 C CA . SER A 1 96 ? 8.479 -5.871 -2.036 1.00 91.25 96 SER A CA 1
ATOM 712 C C . SER A 1 96 ? 7.572 -4.645 -2.201 1.00 91.25 96 SER A C 1
ATOM 714 O O . SER A 1 96 ? 6.953 -4.201 -1.227 1.00 91.25 96 SER A O 1
ATOM 716 N N . PRO A 1 97 ? 7.436 -4.091 -3.424 1.00 90.19 97 PRO A N 1
ATOM 717 C CA . PRO A 1 97 ? 6.621 -2.894 -3.656 1.00 90.19 97 PRO A CA 1
ATOM 718 C C . PRO A 1 97 ? 5.159 -3.072 -3.218 1.00 90.19 97 PRO A C 1
ATOM 720 O O . PRO A 1 97 ? 4.533 -2.115 -2.758 1.00 90.19 97 PRO A O 1
ATOM 723 N N . GLY A 1 98 ? 4.612 -4.292 -3.282 1.00 92.44 98 GLY A N 1
ATOM 724 C CA . GLY A 1 98 ? 3.269 -4.560 -2.772 1.00 92.44 98 GLY A CA 1
ATOM 725 C C . GLY A 1 98 ? 3.176 -4.608 -1.254 1.00 92.44 98 GLY A C 1
ATOM 726 O O . GLY A 1 98 ? 2.194 -4.100 -0.721 1.00 92.44 98 GLY A O 1
ATOM 727 N N . ALA A 1 99 ? 4.187 -5.105 -0.532 1.00 93.88 99 ALA A N 1
ATOM 728 C CA . ALA A 1 99 ? 4.201 -5.011 0.932 1.00 93.88 99 ALA A CA 1
ATOM 729 C C . ALA A 1 99 ? 4.305 -3.557 1.403 1.00 93.88 99 ALA A C 1
ATOM 731 O O . ALA A 1 99 ? 3.591 -3.155 2.321 1.00 93.88 99 ALA A O 1
ATOM 732 N N . GLN A 1 100 ? 5.141 -2.751 0.742 1.00 93.88 100 GLN A N 1
ATOM 733 C CA . GLN A 1 100 ? 5.244 -1.321 1.023 1.00 93.88 100 GLN A CA 1
ATOM 734 C C . GLN A 1 100 ? 3.912 -0.601 0.762 1.00 93.88 100 GLN A C 1
ATOM 736 O O . GLN A 1 100 ? 3.446 0.158 1.613 1.00 93.88 100 GLN A O 1
ATOM 741 N N . THR A 1 101 ? 3.277 -0.876 -0.382 1.00 94.56 101 THR A N 1
ATOM 742 C CA . THR A 1 101 ? 1.968 -0.308 -0.743 1.00 94.56 101 THR A CA 1
ATOM 743 C C . THR A 1 101 ? 0.886 -0.729 0.250 1.00 94.56 101 THR A C 1
ATOM 745 O O . THR A 1 101 ? 0.136 0.117 0.733 1.00 94.56 101 THR A O 1
ATOM 748 N N . PHE A 1 102 ? 0.831 -2.016 0.604 1.00 96.31 102 PHE A N 1
ATOM 749 C CA . PHE A 1 102 ? -0.094 -2.542 1.604 1.00 96.31 102 PHE A CA 1
ATOM 750 C C . PHE A 1 102 ? 0.084 -1.838 2.950 1.00 96.31 102 PHE A C 1
ATOM 752 O O . PHE A 1 102 ? -0.889 -1.336 3.500 1.00 96.31 102 PHE A O 1
ATOM 759 N N . LEU A 1 103 ? 1.314 -1.747 3.464 1.00 95.69 103 LEU A N 1
ATOM 760 C CA . LEU A 1 103 ? 1.583 -1.175 4.783 1.00 95.69 103 LEU A CA 1
ATOM 761 C C . LEU A 1 103 ? 1.245 0.319 4.832 1.00 95.69 103 LEU A C 1
ATOM 763 O O . LEU A 1 103 ? 0.641 0.793 5.793 1.00 95.69 103 LEU A O 1
ATOM 767 N N . MET A 1 104 ? 1.571 1.053 3.767 1.00 95.38 104 MET A N 1
ATOM 768 C CA . MET A 1 104 ? 1.197 2.458 3.626 1.00 95.38 104 MET A CA 1
ATOM 769 C C . MET A 1 104 ? -0.328 2.619 3.588 1.00 95.38 104 MET A C 1
ATOM 771 O O . MET A 1 104 ? -0.884 3.420 4.341 1.00 95.38 104 MET A O 1
ATOM 775 N N . GLY A 1 105 ? -1.011 1.810 2.773 1.00 95.31 105 GLY A N 1
ATOM 776 C CA . GLY A 1 105 ? -2.467 1.806 2.674 1.00 95.31 105 GLY A CA 1
ATOM 777 C C . GLY A 1 105 ? -3.163 1.425 3.981 1.00 95.31 105 GLY A C 1
ATOM 778 O O . GLY A 1 105 ? -4.133 2.072 4.359 1.00 95.31 105 GLY A O 1
ATOM 779 N N . PHE A 1 106 ? -2.626 0.447 4.710 1.00 95.38 106 PHE A N 1
ATOM 780 C CA . PHE A 1 106 ? -3.093 0.015 6.027 1.00 95.38 106 PHE A CA 1
ATOM 781 C C . PHE A 1 106 ? -3.031 1.151 7.054 1.00 95.38 106 PHE A C 1
ATOM 783 O O . PHE A 1 106 ? -4.010 1.388 7.764 1.00 95.38 106 PHE A O 1
ATOM 790 N N . ILE A 1 107 ? -1.912 1.884 7.118 1.00 95.44 107 ILE A N 1
ATOM 791 C CA . ILE A 1 107 ? -1.770 3.017 8.044 1.00 95.44 107 ILE A CA 1
ATOM 792 C C . ILE A 1 107 ? -2.782 4.104 7.695 1.00 95.44 107 ILE A C 1
ATOM 794 O O . ILE A 1 107 ? -3.478 4.595 8.580 1.00 95.44 107 ILE A O 1
ATOM 798 N N . ILE A 1 108 ? -2.885 4.463 6.412 1.00 95.19 108 ILE A N 1
ATOM 799 C CA . ILE A 1 108 ? -3.824 5.490 5.950 1.00 95.19 108 ILE A CA 1
ATOM 800 C C . ILE A 1 108 ? -5.256 5.081 6.291 1.00 95.19 108 ILE A C 1
ATOM 802 O O . ILE A 1 108 ? -5.974 5.856 6.915 1.00 95.19 108 ILE A O 1
ATOM 806 N N . PHE A 1 109 ? -5.653 3.861 5.926 1.00 93.94 109 PHE A N 1
ATOM 807 C CA . PHE A 1 109 ? -6.978 3.327 6.219 1.00 93.94 109 PHE A CA 1
ATOM 808 C C . PHE A 1 109 ? -7.277 3.410 7.716 1.00 93.94 109 PHE A C 1
ATOM 810 O O . PHE A 1 109 ? -8.275 4.007 8.099 1.00 93.94 109 PHE A O 1
ATOM 817 N N . THR A 1 110 ? -6.361 2.924 8.558 1.00 92.12 110 THR A N 1
ATOM 818 C CA . THR A 1 110 ? -6.511 2.948 10.018 1.00 92.12 110 THR A CA 1
ATOM 819 C C . THR A 1 110 ? -6.665 4.370 10.555 1.00 92.12 110 THR A C 1
ATOM 821 O O . THR A 1 110 ? -7.500 4.604 11.423 1.00 92.12 110 THR A O 1
ATOM 824 N N . LEU A 1 111 ? -5.904 5.341 10.040 1.00 93.06 111 LEU A N 1
ATOM 825 C CA . LEU A 1 111 ? -6.028 6.743 10.453 1.00 93.06 111 LEU A CA 1
ATOM 826 C C . LEU A 1 111 ? -7.408 7.330 10.129 1.00 93.06 111 LEU A C 1
ATOM 828 O O . LEU A 1 111 ? -7.917 8.117 10.919 1.00 93.06 111 LEU A O 1
ATOM 832 N N . PHE A 1 112 ? -8.013 6.946 9.003 1.00 90.56 112 PHE A N 1
ATOM 833 C CA . PHE A 1 112 ? -9.334 7.435 8.600 1.00 90.56 112 PHE A CA 1
ATOM 834 C C . PHE A 1 112 ? -10.493 6.674 9.249 1.00 90.56 112 PHE A C 1
ATOM 836 O O . PHE A 1 112 ? -11.522 7.273 9.550 1.00 90.56 112 PHE A O 1
ATOM 843 N N . THR A 1 113 ? -10.354 5.369 9.485 1.00 89.06 113 THR A N 1
ATOM 844 C CA . THR A 1 113 ? -11.435 4.559 10.058 1.00 89.06 113 THR A CA 1
ATOM 845 C C . THR A 1 113 ? -11.479 4.559 11.573 1.00 89.06 113 THR A C 1
ATOM 847 O O . THR A 1 113 ? -12.509 4.195 12.133 1.00 89.06 113 THR A O 1
ATOM 850 N N . ARG A 1 114 ? -10.381 4.906 12.256 1.00 87.75 114 ARG A N 1
ATOM 851 C CA . ARG A 1 114 ? -10.280 4.756 13.714 1.00 87.75 114 ARG A CA 1
ATOM 852 C C . ARG A 1 114 ? -11.422 5.440 14.450 1.00 87.75 114 ARG A C 1
ATOM 854 O O . ARG A 1 114 ? -12.058 4.806 15.285 1.00 87.75 114 ARG A O 1
ATOM 861 N N . ASP A 1 115 ? -11.694 6.698 14.124 1.00 85.50 115 ASP A N 1
ATOM 862 C CA . ASP A 1 115 ? -12.737 7.465 14.805 1.00 85.50 115 ASP A CA 1
ATOM 863 C C . ASP A 1 115 ? -14.131 6.920 14.477 1.00 85.50 115 ASP A C 1
ATOM 865 O O . ASP A 1 115 ? -14.950 6.746 15.376 1.00 85.50 115 ASP A O 1
ATOM 869 N N . MET A 1 116 ? -14.365 6.552 13.215 1.00 84.94 116 MET A N 1
ATOM 870 C CA . MET A 1 116 ? -15.620 5.947 12.768 1.00 84.94 116 MET A CA 1
ATOM 871 C C . MET A 1 116 ? -15.918 4.636 13.512 1.00 84.94 116 MET A C 1
ATOM 873 O O . MET A 1 116 ? -16.999 4.483 14.075 1.00 84.94 116 MET A O 1
ATOM 877 N N . PHE A 1 117 ? -14.955 3.710 13.567 1.00 84.62 117 PHE A N 1
ATOM 878 C CA . PHE A 1 117 ? -15.140 2.437 14.266 1.00 84.62 117 PHE A CA 1
ATOM 879 C C . PHE A 1 117 ? -15.266 2.612 15.778 1.00 84.62 117 PHE A C 1
ATOM 881 O O . PHE A 1 117 ? -16.057 1.907 16.394 1.00 84.62 117 PHE A O 1
ATOM 888 N N . ASN A 1 118 ? -14.545 3.559 16.386 1.00 85.06 118 ASN A N 1
ATOM 889 C CA . ASN A 1 118 ? -14.674 3.828 17.820 1.00 85.06 118 ASN A CA 1
ATOM 890 C C . ASN A 1 118 ? -16.083 4.316 18.184 1.00 85.06 118 ASN A C 1
ATOM 892 O O . ASN A 1 118 ? -16.637 3.866 19.186 1.00 85.06 118 ASN A O 1
ATOM 896 N N . ILE A 1 119 ? -16.668 5.201 17.369 1.00 85.69 119 ILE A N 1
ATOM 897 C CA . ILE A 1 119 ? -18.050 5.664 17.550 1.00 85.69 119 ILE A CA 1
ATOM 898 C C . ILE A 1 119 ? -19.010 4.473 17.442 1.00 85.69 119 ILE A C 1
ATOM 900 O O . ILE A 1 119 ? -19.752 4.208 18.386 1.00 85.69 119 ILE A O 1
ATOM 904 N N . MET A 1 120 ? -18.918 3.689 16.363 1.00 83.06 120 MET A N 1
ATOM 905 C CA . MET A 1 120 ? -19.787 2.524 16.138 1.00 83.06 120 MET A CA 1
ATOM 906 C C . MET A 1 120 ? -19.673 1.459 17.243 1.00 83.06 120 MET A C 1
ATOM 908 O O . MET A 1 120 ? -20.678 0.887 17.663 1.00 83.06 120 MET A O 1
ATOM 912 N N . LEU A 1 121 ? -18.463 1.196 17.746 1.00 83.06 121 LEU A N 1
ATOM 913 C CA . LEU A 1 121 ? -18.233 0.271 18.862 1.00 83.06 121 LEU A CA 1
ATOM 914 C C . LEU A 1 121 ? -18.843 0.782 20.168 1.00 83.06 121 LEU A C 1
ATOM 916 O O . LEU A 1 121 ? -19.468 0.017 20.900 1.00 83.06 121 LEU A O 1
ATOM 920 N N . SER A 1 122 ? -18.688 2.078 20.456 1.00 84.69 122 SER A N 1
ATOM 921 C CA . SER A 1 122 ? -19.268 2.672 21.662 1.00 84.69 122 SER A CA 1
ATOM 922 C C . SER A 1 122 ? -20.798 2.630 21.654 1.00 84.69 122 SER A C 1
ATOM 924 O O . SER A 1 122 ? -21.404 2.387 22.694 1.00 84.69 122 SER A O 1
ATOM 926 N N . GLU A 1 123 ? -21.422 2.795 20.484 1.00 84.12 123 GLU A N 1
ATOM 927 C CA . GLU A 1 123 ? -22.878 2.730 20.325 1.00 84.12 123 GLU A CA 1
ATOM 928 C C . GLU A 1 123 ? -23.420 1.300 20.456 1.00 84.12 123 GLU A C 1
ATOM 930 O O . GLU A 1 123 ? -24.536 1.100 20.933 1.00 84.12 123 GLU A O 1
ATOM 935 N N . SER A 1 124 ? -22.624 0.301 20.071 1.00 79.81 124 SER A N 1
ATOM 936 C CA . SER A 1 124 ? -23.012 -1.114 20.084 1.00 79.81 124 SER A CA 1
ATOM 937 C C . SER A 1 124 ? -22.672 -1.855 21.386 1.00 79.81 124 SER A C 1
ATOM 939 O O . SER A 1 124 ? -23.036 -3.018 21.522 1.00 79.81 124 SER A O 1
ATOM 941 N N . ASN A 1 125 ? -22.027 -1.209 22.371 1.00 78.94 125 ASN A N 1
ATOM 942 C CA . ASN A 1 125 ? -21.556 -1.834 23.625 1.00 78.94 125 ASN A CA 1
ATOM 943 C C . ASN A 1 125 ? -20.614 -3.044 23.427 1.00 78.94 125 ASN A C 1
ATOM 945 O O . ASN A 1 125 ? -20.425 -3.855 24.337 1.00 78.94 125 ASN A O 1
ATOM 949 N N . ILE A 1 126 ? -19.977 -3.158 22.261 1.00 74.12 126 ILE A N 1
ATOM 950 C CA . ILE A 1 126 ? -19.065 -4.256 21.936 1.00 74.12 126 ILE A CA 1
ATOM 951 C C . ILE A 1 126 ? -17.666 -3.924 22.484 1.00 74.12 126 ILE A C 1
ATOM 953 O O . ILE A 1 126 ? -17.052 -2.933 22.096 1.00 74.12 126 ILE A O 1
ATOM 957 N N . GLN A 1 127 ? -17.142 -4.759 23.392 1.00 67.88 127 GLN A N 1
ATOM 958 C CA . GLN A 1 127 ? -15.789 -4.608 23.9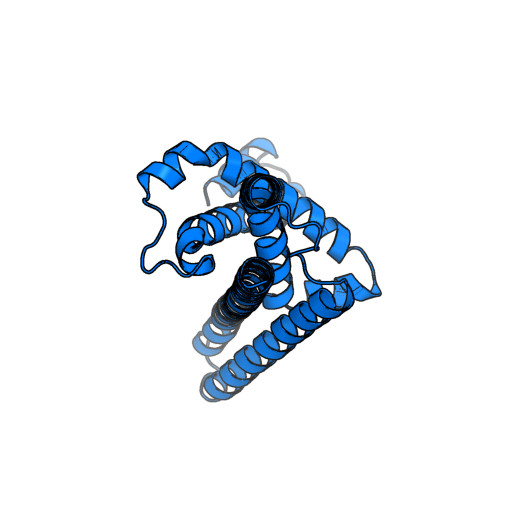67 1.00 67.88 127 GLN A CA 1
ATOM 959 C C . GLN A 1 127 ? -14.688 -5.356 23.188 1.00 67.88 127 GLN A C 1
ATOM 961 O O . GLN A 1 127 ? -13.526 -5.334 23.600 1.00 67.88 127 GLN A O 1
ATOM 966 N N . SER A 1 128 ? -15.015 -6.045 22.093 1.00 71.56 128 SER A N 1
ATOM 967 C CA . SER A 1 128 ? -14.039 -6.829 21.330 1.00 71.56 128 SER A CA 1
ATOM 968 C C . SER A 1 128 ? -13.203 -5.967 20.372 1.00 71.56 128 SER A C 1
ATOM 970 O O . SER A 1 128 ? -13.630 -4.929 19.866 1.00 71.56 128 SER A O 1
ATOM 972 N N . SER A 1 129 ? -11.961 -6.399 20.132 1.00 78.62 129 SER A N 1
ATOM 973 C CA . SER A 1 129 ? -11.062 -5.756 19.168 1.00 78.62 129 SER A CA 1
ATOM 974 C C . SER A 1 129 ? -11.455 -6.149 17.745 1.00 78.62 129 SER A C 1
ATOM 976 O O . SER A 1 129 ? -11.360 -7.320 17.395 1.00 78.62 129 SER A O 1
ATOM 978 N N . ILE A 1 130 ? -11.826 -5.172 16.912 1.00 83.94 130 ILE A N 1
ATOM 979 C CA . ILE A 1 130 ? -12.069 -5.381 15.469 1.00 83.94 130 ILE A CA 1
ATOM 980 C C . ILE A 1 130 ? -10.742 -5.492 14.695 1.00 83.94 130 ILE A C 1
ATOM 982 O O . ILE A 1 130 ? -10.673 -6.070 13.612 1.00 83.94 130 ILE A O 1
ATOM 986 N N . TYR A 1 131 ? -9.664 -4.912 15.228 1.00 85.56 131 TYR A N 1
ATOM 987 C CA . TYR A 1 131 ? -8.377 -4.902 14.541 1.00 85.56 131 TYR A CA 1
ATOM 988 C C . TYR A 1 131 ? -7.694 -6.268 14.625 1.00 85.56 131 TYR A C 1
ATOM 990 O O . TYR A 1 131 ? -7.731 -6.891 15.693 1.00 85.56 131 TYR A O 1
ATOM 998 N N . PRO A 1 132 ? -7.026 -6.703 13.539 1.00 86.75 132 PRO A N 1
ATOM 999 C CA . PRO A 1 132 ? -6.310 -7.963 13.538 1.00 86.75 132 PRO A CA 1
ATOM 1000 C C . PRO A 1 132 ? -5.183 -7.963 14.563 1.00 86.75 132 PRO A C 1
ATOM 1002 O O . PRO A 1 132 ? -4.528 -6.952 14.837 1.00 86.75 132 PRO A O 1
ATOM 1005 N N . THR A 1 133 ? -4.925 -9.149 15.089 1.00 91.62 133 THR A N 1
ATOM 1006 C CA . THR A 1 133 ? -3.770 -9.434 15.928 1.00 91.62 133 THR A CA 1
ATOM 1007 C C . THR A 1 133 ? -2.467 -9.250 15.146 1.00 91.62 133 THR A C 1
ATOM 1009 O O . THR A 1 133 ? -2.426 -9.273 13.913 1.00 91.62 133 THR A O 1
ATOM 1012 N N . ILE A 1 134 ? -1.352 -9.116 15.869 1.00 89.94 134 ILE A N 1
ATOM 1013 C CA . ILE A 1 134 ? -0.017 -8.971 15.262 1.00 89.94 134 ILE A CA 1
ATOM 1014 C C . ILE A 1 134 ? 0.287 -10.128 14.291 1.00 89.94 134 ILE A C 1
ATOM 1016 O O . ILE A 1 134 ? 0.886 -9.908 13.241 1.00 89.94 134 ILE A O 1
ATOM 1020 N N . TRP A 1 135 ? -0.155 -11.349 14.607 1.00 93.25 135 TRP A N 1
ATOM 1021 C CA . TRP A 1 135 ? 0.066 -12.528 13.767 1.00 93.25 135 TRP A CA 1
ATOM 1022 C C . TRP A 1 135 ? -0.717 -12.482 12.456 1.00 93.25 135 TRP A C 1
ATOM 1024 O O . TRP A 1 135 ? -0.160 -12.782 11.401 1.00 93.25 135 TRP A O 1
ATOM 1034 N N . GLU A 1 136 ? -1.977 -12.055 12.500 1.00 93.38 136 GLU A N 1
ATOM 1035 C CA . GLU A 1 136 ? -2.800 -11.869 11.300 1.00 93.38 136 GLU A CA 1
ATOM 1036 C C . GLU A 1 136 ? -2.229 -10.757 10.418 1.00 93.38 136 GLU A C 1
ATOM 1038 O O . GLU A 1 136 ? -2.120 -10.920 9.202 1.00 93.38 136 GLU A O 1
ATOM 1043 N N . PHE A 1 137 ? -1.768 -9.661 11.027 1.00 92.44 137 PHE A N 1
ATOM 1044 C CA . PHE A 1 137 ? -1.100 -8.578 10.309 1.00 92.44 137 PHE A CA 1
ATOM 1045 C C . PHE A 1 137 ? 0.171 -9.051 9.585 1.00 92.44 137 PHE A C 1
ATOM 1047 O O . PHE A 1 137 ? 0.362 -8.747 8.406 1.00 92.44 137 PHE A O 1
ATOM 1054 N N . ILE A 1 138 ? 1.013 -9.852 10.250 1.00 93.06 138 ILE A N 1
ATOM 1055 C CA . ILE A 1 138 ? 2.176 -10.494 9.615 1.00 93.06 138 ILE A CA 1
ATOM 1056 C C . ILE A 1 138 ? 1.726 -11.391 8.451 1.00 93.06 138 ILE A C 1
ATOM 1058 O O . ILE A 1 138 ? 2.349 -11.370 7.388 1.00 93.06 138 ILE A O 1
ATOM 1062 N N . GLY A 1 139 ? 0.622 -12.127 8.615 1.00 95.25 139 GLY A N 1
ATOM 1063 C CA . GLY A 1 139 ? 0.007 -12.922 7.553 1.00 95.25 139 GLY A CA 1
ATOM 1064 C C . GLY A 1 139 ? -0.318 -12.095 6.306 1.00 95.25 139 GLY A C 1
ATOM 1065 O O . GLY A 1 139 ? 0.077 -12.473 5.203 1.00 95.25 139 GLY A O 1
ATOM 1066 N N . PHE A 1 140 ? -0.946 -10.927 6.465 1.00 95.94 140 PHE A N 1
ATOM 1067 C CA . PHE A 1 140 ? -1.227 -10.028 5.341 1.00 95.94 140 PHE A CA 1
ATOM 1068 C C . PHE A 1 140 ? 0.044 -9.495 4.668 1.00 95.94 140 PHE A C 1
ATOM 1070 O O . PHE A 1 140 ? 0.093 -9.431 3.442 1.00 95.94 140 PHE A O 1
ATOM 1077 N N . ILE A 1 141 ? 1.101 -9.179 5.425 1.00 94.56 141 ILE A N 1
ATOM 1078 C CA . ILE A 1 141 ? 2.392 -8.775 4.835 1.00 94.56 141 ILE A CA 1
ATOM 1079 C C . ILE A 1 141 ? 2.973 -9.902 3.970 1.00 94.56 141 ILE A C 1
ATOM 1081 O O . ILE A 1 141 ? 3.451 -9.648 2.862 1.00 94.56 141 ILE A O 1
ATOM 1085 N N . ILE A 1 142 ? 2.922 -11.147 4.453 1.00 95.25 142 ILE A N 1
ATOM 1086 C CA . ILE A 1 142 ? 3.398 -12.312 3.697 1.00 95.25 142 ILE A CA 1
ATOM 1087 C C . ILE A 1 142 ? 2.574 -12.487 2.420 1.00 95.25 142 ILE A C 1
ATOM 1089 O O . ILE A 1 142 ? 3.158 -12.686 1.356 1.00 95.25 142 ILE A O 1
ATOM 1093 N N . ILE A 1 143 ? 1.245 -12.358 2.499 1.00 96.06 143 ILE A N 1
ATOM 1094 C CA . ILE A 1 143 ? 0.349 -12.438 1.336 1.00 96.06 143 ILE A CA 1
ATOM 1095 C C . ILE A 1 143 ? 0.681 -11.340 0.318 1.00 96.06 143 ILE A C 1
ATOM 1097 O O . ILE A 1 143 ? 0.853 -11.653 -0.859 1.00 96.06 143 ILE A O 1
ATOM 1101 N N . ALA A 1 144 ? 0.847 -10.084 0.752 1.00 96.00 144 ALA A N 1
ATOM 1102 C CA . ALA A 1 144 ? 1.210 -8.976 -0.134 1.00 96.00 144 ALA A CA 1
ATOM 1103 C C . ALA A 1 144 ? 2.527 -9.242 -0.868 1.00 96.00 144 ALA A C 1
ATOM 1105 O O . ALA A 1 144 ? 2.625 -9.035 -2.081 1.00 96.00 144 ALA A O 1
ATOM 1106 N N . THR A 1 145 ? 3.538 -9.738 -0.152 1.00 94.56 145 THR A N 1
ATOM 1107 C CA . THR A 1 145 ? 4.823 -10.103 -0.752 1.00 94.56 145 THR A CA 1
ATOM 1108 C C . THR A 1 145 ? 4.678 -11.272 -1.714 1.00 94.56 145 THR A C 1
ATOM 1110 O O . THR A 1 145 ? 5.079 -11.152 -2.867 1.00 94.56 145 THR A O 1
ATOM 1113 N N . ALA A 1 146 ? 4.056 -12.373 -1.302 1.00 96.50 146 ALA A N 1
ATOM 1114 C CA . ALA A 1 146 ? 3.882 -13.540 -2.159 1.00 96.50 146 ALA A CA 1
ATOM 1115 C C . ALA A 1 146 ? 3.131 -13.191 -3.455 1.00 96.50 146 ALA A C 1
ATOM 1117 O O . ALA A 1 146 ? 3.566 -13.569 -4.543 1.00 96.50 146 ALA A O 1
ATOM 1118 N N . LEU A 1 147 ? 2.056 -12.403 -3.353 1.00 96.50 147 LEU A N 1
ATOM 1119 C CA . LEU A 1 147 ? 1.275 -11.949 -4.501 1.00 96.50 147 LEU A CA 1
ATOM 1120 C C . LEU A 1 147 ? 2.100 -11.049 -5.431 1.00 96.50 147 LEU A C 1
ATOM 1122 O O . LEU A 1 147 ? 2.056 -11.218 -6.647 1.00 96.50 147 LEU A O 1
ATOM 1126 N N . THR A 1 148 ? 2.900 -10.140 -4.870 1.00 95.31 148 THR A N 1
ATOM 1127 C CA . THR A 1 148 ? 3.809 -9.278 -5.644 1.00 95.31 148 THR A CA 1
ATOM 1128 C C . THR A 1 148 ? 4.803 -10.104 -6.453 1.00 95.31 148 THR A C 1
ATOM 1130 O O . THR A 1 148 ? 4.952 -9.898 -7.656 1.00 95.31 148 THR A O 1
ATOM 1133 N N . TRP A 1 149 ? 5.463 -11.067 -5.810 1.00 94.75 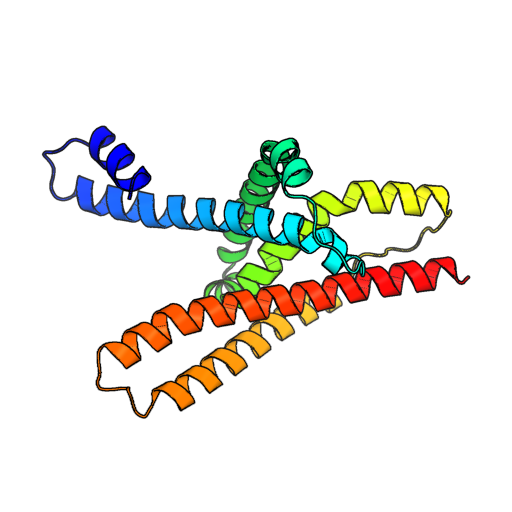149 TRP A N 1
ATOM 1134 C CA . TRP A 1 149 ? 6.463 -11.917 -6.454 1.00 94.75 149 TRP A CA 1
ATOM 1135 C C . TRP A 1 149 ? 5.841 -12.813 -7.523 1.00 94.75 149 TRP A C 1
ATOM 1137 O O . TRP A 1 149 ? 6.427 -12.987 -8.589 1.00 94.75 149 TRP A O 1
ATOM 1147 N N . LEU A 1 150 ? 4.632 -13.324 -7.279 1.00 96.81 150 LEU A N 1
ATOM 1148 C CA . LEU A 1 150 ? 3.869 -14.084 -8.263 1.00 96.81 150 LEU A CA 1
ATOM 1149 C C . LEU A 1 150 ? 3.566 -13.234 -9.503 1.00 96.81 150 LEU A C 1
ATOM 1151 O O . LEU A 1 150 ? 3.845 -13.667 -10.620 1.00 96.81 150 LEU A O 1
ATOM 1155 N N . LEU A 1 151 ? 3.046 -12.015 -9.329 1.00 95.56 151 LEU A N 1
ATOM 1156 C CA . LEU A 1 151 ? 2.706 -11.135 -10.451 1.00 95.56 151 LEU A CA 1
ATOM 1157 C C . LEU A 1 151 ? 3.947 -10.682 -11.234 1.00 95.56 151 LEU A C 1
ATOM 1159 O O . LEU A 1 151 ? 3.937 -10.714 -12.464 1.00 95.56 151 LEU A O 1
ATOM 1163 N N . ILE A 1 152 ? 5.032 -10.317 -10.543 1.00 93.19 152 ILE A N 1
ATOM 1164 C CA . ILE A 1 152 ? 6.310 -9.969 -11.184 1.00 93.19 152 ILE A CA 1
ATOM 1165 C C . ILE A 1 152 ? 6.905 -11.186 -11.907 1.00 93.19 152 ILE A C 1
ATOM 1167 O O . ILE A 1 152 ? 7.438 -11.044 -13.008 1.00 93.19 152 ILE A O 1
ATOM 1171 N N . GLY A 1 153 ? 6.786 -12.387 -11.338 1.00 93.38 153 GLY A N 1
ATOM 1172 C CA . GLY A 1 153 ? 7.214 -13.634 -11.972 1.00 93.38 153 GLY A CA 1
ATOM 1173 C C . GLY A 1 153 ? 6.461 -13.909 -13.274 1.00 93.38 153 GLY A C 1
ATOM 1174 O O . GLY A 1 153 ? 7.086 -14.165 -14.302 1.00 93.38 153 GLY A O 1
ATOM 1175 N N . ILE A 1 154 ? 5.131 -13.764 -13.268 1.00 94.50 154 ILE A N 1
ATOM 1176 C CA . ILE A 1 154 ? 4.299 -13.878 -14.477 1.00 94.50 154 ILE A CA 1
ATOM 1177 C C . ILE A 1 154 ? 4.718 -12.838 -15.519 1.00 94.50 154 ILE A C 1
ATOM 1179 O O . ILE A 1 154 ? 4.934 -13.184 -16.681 1.00 94.50 154 ILE A O 1
ATOM 1183 N N . LEU A 1 155 ? 4.887 -11.577 -15.110 1.00 94.00 155 LEU A N 1
ATOM 1184 C CA . LEU A 1 155 ? 5.329 -10.511 -16.008 1.00 94.00 155 LEU A CA 1
ATOM 1185 C C . LEU A 1 155 ? 6.695 -10.823 -16.625 1.00 94.00 155 LEU A C 1
ATOM 1187 O O . LEU A 1 155 ? 6.901 -10.581 -17.813 1.00 94.00 155 LEU A O 1
ATOM 1191 N N . SER A 1 156 ? 7.610 -11.389 -15.838 1.00 91.75 156 SER A N 1
ATOM 1192 C CA . SER A 1 156 ? 8.946 -11.771 -16.297 1.00 91.75 156 SER A CA 1
ATOM 1193 C C . SER A 1 156 ? 8.871 -12.838 -17.388 1.00 91.75 156 SER A C 1
ATOM 1195 O O . SER A 1 156 ? 9.524 -12.689 -18.416 1.00 91.75 156 SER A O 1
ATOM 1197 N N . VAL A 1 157 ? 8.017 -13.857 -17.223 1.00 93.94 157 VAL A N 1
ATOM 1198 C CA . VAL A 1 157 ? 7.792 -14.902 -18.239 1.00 93.94 157 VAL A CA 1
ATOM 1199 C C . VAL A 1 157 ? 7.188 -14.318 -19.518 1.00 93.94 157 VAL A C 1
ATOM 1201 O O . VAL A 1 157 ? 7.667 -14.616 -20.610 1.00 93.94 157 VAL A O 1
ATOM 1204 N N . ILE A 1 158 ? 6.183 -13.444 -19.397 1.00 92.12 158 ILE A N 1
ATOM 1205 C CA . ILE A 1 158 ? 5.551 -12.768 -20.545 1.00 92.12 158 ILE A CA 1
ATOM 1206 C C . ILE A 1 158 ? 6.551 -11.864 -21.280 1.00 92.12 158 ILE A C 1
ATOM 1208 O O . ILE A 1 158 ? 6.455 -11.695 -22.494 1.00 92.12 158 ILE A O 1
ATOM 1212 N N . SER A 1 159 ? 7.523 -11.301 -20.561 1.00 91.25 159 SER A N 1
ATOM 1213 C CA . SER A 1 159 ? 8.524 -10.386 -21.119 1.00 91.25 159 SER A CA 1
ATOM 1214 C C . SER A 1 159 ? 9.704 -11.097 -21.791 1.00 91.25 159 SER A C 1
ATOM 1216 O O . SER A 1 159 ? 10.456 -10.443 -22.511 1.00 91.25 159 SER A O 1
ATOM 1218 N N . LEU A 1 160 ? 9.866 -12.418 -21.616 1.00 92.31 160 LEU A N 1
ATOM 1219 C CA . LEU A 1 160 ? 10.971 -13.192 -22.208 1.00 92.31 160 LEU A CA 1
ATOM 1220 C C . LEU A 1 160 ? 11.119 -13.015 -23.731 1.00 92.31 160 LEU A C 1
ATOM 1222 O O . LEU A 1 160 ? 12.246 -12.810 -24.177 1.00 92.31 160 LEU A O 1
ATOM 1226 N N . PRO A 1 161 ? 10.046 -13.020 -24.549 1.00 93.25 161 PRO A N 1
ATOM 1227 C CA . PRO A 1 161 ? 10.167 -12.820 -25.997 1.00 93.25 161 PRO A CA 1
ATOM 1228 C C . PRO A 1 161 ? 10.707 -11.436 -26.385 1.00 93.25 161 PRO A C 1
ATOM 1230 O O . PRO A 1 161 ? 11.193 -11.249 -27.497 1.00 93.25 161 PRO A O 1
ATOM 1233 N N . PHE A 1 162 ? 10.627 -10.466 -25.472 1.00 91.75 162 PHE A N 1
ATOM 1234 C CA . PHE A 1 162 ? 11.029 -9.079 -25.680 1.00 91.75 162 PHE A CA 1
ATOM 1235 C C . PHE A 1 162 ? 12.341 -8.732 -24.965 1.00 91.75 162 PHE A C 1
ATOM 1237 O O . PHE A 1 162 ? 12.727 -7.563 -24.962 1.00 91.75 162 PHE A O 1
ATOM 1244 N N . SER A 1 163 ? 13.044 -9.712 -24.379 1.00 88.31 163 SER A N 1
ATOM 1245 C CA . SER A 1 163 ? 14.193 -9.483 -23.487 1.00 88.31 163 SER A CA 1
ATOM 1246 C C . SER A 1 163 ? 15.334 -8.683 -24.119 1.00 88.31 163 SER A C 1
ATOM 1248 O O . SER A 1 163 ? 16.043 -7.970 -23.418 1.00 88.31 163 SER A O 1
ATOM 1250 N N . ASN A 1 164 ? 15.494 -8.767 -25.442 1.00 90.81 164 ASN A N 1
ATOM 1251 C CA . ASN A 1 164 ? 16.550 -8.077 -26.190 1.00 90.81 164 ASN A CA 1
ATOM 1252 C C . ASN A 1 164 ? 16.102 -6.729 -26.780 1.00 90.81 164 ASN A C 1
ATOM 1254 O O . ASN A 1 164 ? 16.814 -6.147 -27.595 1.00 90.81 164 ASN A O 1
ATOM 1258 N N . THR A 1 165 ? 14.913 -6.247 -26.419 1.00 92.00 165 THR A N 1
ATOM 1259 C CA . THR A 1 165 ? 14.352 -4.991 -26.930 1.00 92.00 165 THR A CA 1
ATOM 1260 C C . THR A 1 165 ? 14.236 -3.960 -25.814 1.00 92.00 165 THR A C 1
ATOM 1262 O O . THR A 1 165 ? 13.999 -4.312 -24.658 1.00 92.00 165 THR A O 1
ATOM 1265 N N . GLU A 1 166 ? 14.318 -2.672 -26.159 1.00 90.12 166 GLU A N 1
ATOM 1266 C CA . GLU A 1 166 ? 14.029 -1.575 -25.217 1.00 90.12 166 GLU A CA 1
ATOM 1267 C C . GLU A 1 166 ? 12.632 -1.716 -24.590 1.00 90.12 166 GLU A C 1
ATOM 1269 O O . GLU A 1 166 ? 12.416 -1.395 -23.422 1.00 90.12 166 GLU A O 1
ATOM 1274 N N . LEU A 1 167 ? 11.693 -2.279 -25.354 1.00 86.88 167 LEU A N 1
ATOM 1275 C CA . LEU A 1 167 ? 10.323 -2.538 -24.933 1.00 86.88 167 LEU A CA 1
ATOM 1276 C C . LEU A 1 167 ? 10.276 -3.534 -23.756 1.00 86.88 167 LEU A C 1
ATOM 1278 O O . LEU A 1 167 ? 9.555 -3.296 -22.789 1.00 86.88 167 LEU A O 1
ATOM 1282 N N . GLY A 1 168 ? 11.097 -4.590 -23.774 1.00 86.44 168 GLY A N 1
ATOM 1283 C CA . GLY A 1 168 ? 11.201 -5.547 -22.665 1.00 86.44 168 GLY A CA 1
ATOM 1284 C C . GLY A 1 168 ? 11.694 -4.909 -21.361 1.00 86.44 168 GLY A C 1
ATOM 1285 O O . GLY A 1 168 ? 11.167 -5.204 -20.285 1.00 86.44 168 GLY A O 1
ATOM 1286 N N . TYR A 1 169 ? 12.646 -3.975 -21.448 1.00 85.06 169 TYR A N 1
ATOM 1287 C CA . TYR A 1 169 ? 13.120 -3.213 -20.287 1.00 85.06 169 TYR A CA 1
ATOM 1288 C C . TYR A 1 169 ? 12.024 -2.303 -19.715 1.00 85.06 169 TYR A C 1
ATOM 1290 O O . TYR A 1 169 ? 11.773 -2.306 -18.511 1.00 85.06 169 TYR A O 1
ATOM 1298 N N . ILE A 1 170 ? 11.311 -1.569 -20.575 1.00 87.62 170 ILE A N 1
ATOM 1299 C CA . ILE A 1 170 ? 10.233 -0.666 -20.148 1.00 87.62 170 ILE A CA 1
ATOM 1300 C C . ILE A 1 170 ? 9.073 -1.447 -19.514 1.00 87.62 170 ILE A C 1
ATOM 1302 O O . ILE A 1 170 ? 8.573 -1.048 -18.460 1.00 87.62 170 ILE A O 1
ATOM 1306 N N . ILE A 1 171 ? 8.663 -2.571 -20.118 1.00 88.00 171 ILE A N 1
ATOM 1307 C CA . ILE A 1 171 ? 7.592 -3.425 -19.583 1.00 88.00 171 ILE A CA 1
ATOM 1308 C C . ILE A 1 171 ? 7.958 -3.938 -18.195 1.00 88.00 171 ILE A C 1
ATOM 1310 O O . ILE A 1 171 ? 7.142 -3.843 -17.282 1.00 88.00 171 ILE A O 1
ATOM 1314 N N . THR A 1 172 ? 9.163 -4.475 -18.017 1.00 87.94 172 THR A N 1
ATOM 1315 C CA . THR A 1 172 ? 9.565 -5.050 -16.726 1.00 87.94 172 THR A CA 1
ATOM 1316 C C . THR A 1 172 ? 9.722 -3.974 -15.653 1.00 87.94 172 THR A C 1
ATOM 1318 O O . THR A 1 172 ? 9.244 -4.160 -14.534 1.00 87.94 172 THR A O 1
ATOM 1321 N N . MET A 1 173 ? 10.292 -2.815 -16.001 1.00 85.38 173 MET A N 1
ATOM 1322 C CA . MET A 1 173 ? 10.472 -1.693 -15.080 1.00 85.38 173 MET A CA 1
ATOM 1323 C C . MET A 1 173 ? 9.137 -1.081 -14.630 1.00 85.38 173 MET A C 1
ATOM 1325 O O . MET A 1 173 ? 8.895 -0.952 -13.431 1.00 85.38 173 MET A O 1
ATOM 1329 N N . ILE A 1 174 ? 8.262 -0.696 -15.565 1.00 89.31 174 ILE A N 1
ATOM 1330 C CA . ILE A 1 174 ? 6.989 -0.031 -15.238 1.00 89.31 174 ILE A CA 1
ATOM 1331 C C . ILE A 1 174 ? 5.957 -1.055 -14.773 1.00 89.31 174 ILE A C 1
ATOM 1333 O O . ILE A 1 174 ? 5.303 -0.865 -13.748 1.00 89.31 174 ILE A O 1
ATOM 1337 N N . GLY A 1 175 ? 5.824 -2.161 -15.504 1.00 89.12 175 GLY A N 1
ATOM 1338 C CA . GLY A 1 175 ? 4.863 -3.214 -15.201 1.00 89.12 175 GLY A CA 1
ATOM 1339 C C . GLY A 1 175 ? 5.119 -3.845 -13.838 1.00 89.12 175 GLY A C 1
ATOM 1340 O O . GLY A 1 175 ? 4.167 -4.064 -13.096 1.00 89.12 175 GLY A O 1
ATOM 1341 N N . GLY A 1 176 ? 6.383 -4.057 -13.453 1.00 90.19 176 GLY A N 1
ATOM 1342 C CA . GLY A 1 176 ? 6.720 -4.592 -12.133 1.00 90.19 176 GLY A CA 1
ATOM 1343 C C . GLY A 1 176 ? 6.239 -3.686 -10.996 1.00 90.19 176 GLY A C 1
ATOM 1344 O O . GLY A 1 176 ? 5.642 -4.168 -10.034 1.00 90.19 176 GLY A O 1
ATOM 1345 N N . GLN A 1 177 ? 6.419 -2.369 -11.136 1.00 89.25 177 GLN A N 1
ATOM 1346 C CA . GLN A 1 177 ? 5.955 -1.388 -10.149 1.00 89.25 177 GLN A CA 1
ATOM 1347 C C . GLN A 1 177 ? 4.426 -1.326 -10.078 1.00 89.25 177 GLN A C 1
ATOM 1349 O O . GLN A 1 177 ? 3.857 -1.378 -8.989 1.00 89.25 177 GLN A O 1
ATOM 1354 N N . VAL A 1 178 ? 3.748 -1.276 -11.230 1.00 92.06 178 VAL A N 1
ATOM 1355 C CA . VAL A 1 178 ? 2.278 -1.248 -11.295 1.00 92.06 178 VAL A CA 1
ATOM 1356 C C . VAL A 1 178 ? 1.676 -2.516 -10.687 1.00 92.06 178 VAL A C 1
ATOM 1358 O O . VAL A 1 178 ? 0.755 -2.427 -9.878 1.00 92.06 178 VAL A O 1
ATOM 1361 N N . LEU A 1 179 ? 2.214 -3.692 -11.018 1.00 94.25 179 LEU A N 1
ATOM 1362 C CA . LEU A 1 179 ? 1.760 -4.963 -10.449 1.00 94.25 179 LEU A CA 1
ATOM 1363 C C . LEU A 1 179 ? 2.034 -5.055 -8.946 1.00 94.25 179 LEU A C 1
ATOM 1365 O O . LEU A 1 179 ? 1.199 -5.582 -8.215 1.00 94.25 179 LEU A O 1
ATOM 1369 N N . GLY A 1 180 ? 3.156 -4.508 -8.473 1.00 93.25 180 GLY A N 1
ATOM 1370 C CA . GLY A 1 180 ? 3.437 -4.379 -7.045 1.00 93.25 180 GLY A CA 1
ATOM 1371 C C . GLY A 1 180 ? 2.381 -3.542 -6.326 1.00 93.25 180 GLY A C 1
ATOM 1372 O O . GLY A 1 180 ? 1.798 -3.998 -5.344 1.00 93.25 180 GLY A O 1
ATOM 1373 N N . VAL A 1 181 ? 2.063 -2.356 -6.851 1.00 92.94 181 VAL A N 1
ATOM 1374 C CA . VAL A 1 181 ? 1.004 -1.497 -6.296 1.00 92.94 181 VAL A CA 1
ATOM 1375 C C . VAL A 1 181 ? -0.345 -2.224 -6.289 1.00 92.94 181 VAL A C 1
ATOM 1377 O O . VAL A 1 181 ? -1.032 -2.231 -5.269 1.00 92.94 181 VAL A O 1
ATOM 1380 N N . LEU A 1 182 ? -0.704 -2.899 -7.386 1.00 94.50 182 LEU A N 1
ATOM 1381 C CA . LEU A 1 182 ? -1.940 -3.681 -7.472 1.00 94.50 182 LEU A CA 1
ATOM 1382 C C . LEU A 1 182 ? -1.989 -4.811 -6.436 1.00 94.50 182 LEU A C 1
ATOM 1384 O O . LEU A 1 182 ? -3.009 -4.963 -5.769 1.00 94.50 182 LEU A O 1
ATOM 1388 N N . ALA A 1 183 ? -0.900 -5.561 -6.242 1.00 96.00 183 ALA A N 1
ATOM 1389 C CA . ALA A 1 183 ? -0.823 -6.594 -5.208 1.00 96.00 183 ALA A CA 1
ATOM 1390 C C . ALA A 1 183 ? -1.055 -6.018 -3.802 1.00 96.00 183 ALA A C 1
ATOM 1392 O O . ALA A 1 183 ? -1.786 -6.601 -2.995 1.00 96.00 183 ALA A O 1
ATOM 1393 N N . GLY A 1 184 ? -0.472 -4.850 -3.519 1.00 95.69 184 GLY A N 1
ATOM 1394 C CA . GLY A 1 184 ? -0.676 -4.143 -2.258 1.00 95.69 184 GLY A CA 1
ATOM 1395 C C . GLY A 1 184 ? -2.127 -3.706 -2.049 1.00 95.69 184 GLY A C 1
ATOM 1396 O O . GLY A 1 184 ? -2.681 -3.935 -0.975 1.00 95.69 184 GLY A O 1
ATOM 1397 N N . ILE A 1 185 ? -2.767 -3.142 -3.080 1.00 94.44 185 ILE A N 1
ATOM 1398 C CA . ILE A 1 185 ? -4.184 -2.740 -3.039 1.00 94.44 185 ILE A CA 1
ATOM 1399 C C . ILE A 1 185 ? -5.094 -3.957 -2.846 1.00 94.44 185 ILE A C 1
ATOM 1401 O O . ILE A 1 185 ? -5.983 -3.915 -2.004 1.00 94.44 185 ILE A O 1
ATOM 1405 N N . ILE A 1 186 ? -4.857 -5.061 -3.561 1.00 95.38 186 ILE A N 1
ATOM 1406 C CA . ILE A 1 186 ? -5.633 -6.301 -3.397 1.00 95.38 186 ILE A CA 1
ATOM 1407 C C . ILE A 1 186 ? -5.532 -6.806 -1.955 1.00 95.38 186 ILE A C 1
ATOM 1409 O O . ILE A 1 186 ? -6.546 -7.136 -1.342 1.00 95.38 186 ILE A O 1
ATOM 1413 N N . THR A 1 187 ? -4.326 -6.813 -1.384 1.00 96.56 187 THR A N 1
ATOM 1414 C CA . THR A 1 187 ? -4.129 -7.238 0.009 1.00 96.56 187 THR A CA 1
ATOM 1415 C C . THR A 1 187 ? -4.821 -6.286 0.986 1.00 96.56 187 THR A C 1
ATOM 1417 O O . THR A 1 187 ? -5.416 -6.732 1.965 1.00 96.56 187 THR A O 1
ATOM 1420 N N . LEU A 1 188 ? -4.819 -4.979 0.705 1.00 95.75 188 LEU A N 1
ATOM 1421 C CA . LEU A 1 188 ? -5.574 -4.001 1.488 1.00 95.75 188 LEU A CA 1
ATOM 1422 C C . LEU A 1 188 ? -7.086 -4.277 1.422 1.00 95.75 188 LEU A C 1
ATOM 1424 O O . LEU A 1 188 ? -7.753 -4.247 2.453 1.00 95.75 188 LEU A O 1
ATOM 1428 N N . CYS A 1 189 ? -7.631 -4.622 0.254 1.00 94.12 189 CYS A N 1
ATOM 1429 C CA . CYS A 1 189 ? -9.027 -5.049 0.123 1.00 94.12 189 CYS A CA 1
ATOM 1430 C C . CYS A 1 189 ? -9.319 -6.310 0.956 1.00 94.12 189 CYS A C 1
ATOM 1432 O O . CYS A 1 189 ? -10.348 -6.392 1.618 1.00 94.12 189 CYS A O 1
ATOM 1434 N N . MET A 1 190 ? -8.407 -7.287 0.978 1.00 95.19 190 MET A N 1
ATOM 1435 C CA . MET A 1 190 ? -8.560 -8.481 1.822 1.00 95.19 190 MET A CA 1
ATOM 1436 C C . MET A 1 190 ? -8.574 -8.129 3.316 1.00 95.19 190 MET A C 1
ATOM 1438 O O . MET A 1 190 ? -9.420 -8.622 4.056 1.00 95.19 190 MET A O 1
ATOM 1442 N N . TYR A 1 191 ? -7.667 -7.252 3.748 1.00 94.75 191 TYR A N 1
ATOM 1443 C CA . TYR A 1 191 ? -7.584 -6.771 5.127 1.00 94.75 191 TYR A CA 1
ATOM 1444 C C . TYR A 1 191 ? -8.848 -6.011 5.559 1.00 94.75 191 TYR A C 1
ATOM 1446 O O . TYR A 1 191 ? -9.378 -6.229 6.646 1.00 94.75 191 TYR A O 1
ATOM 1454 N N . THR A 1 192 ? -9.360 -5.130 4.703 1.00 92.94 192 THR A N 1
ATOM 1455 C CA . THR A 1 192 ? -10.562 -4.336 5.004 1.00 92.94 192 THR A CA 1
ATOM 1456 C C . THR A 1 192 ? -11.820 -5.202 5.053 1.00 92.94 192 THR A C 1
ATOM 1458 O O . THR A 1 192 ? -12.612 -5.062 5.983 1.00 92.94 192 THR A O 1
ATOM 1461 N N . ASN A 1 193 ? -11.942 -6.188 4.158 1.00 91.81 193 ASN A N 1
ATOM 1462 C CA . ASN A 1 193 ? -12.993 -7.204 4.237 1.00 91.81 193 ASN A CA 1
ATOM 1463 C C . ASN A 1 193 ? -12.912 -8.031 5.528 1.00 91.81 193 ASN A C 1
ATOM 1465 O O . ASN A 1 193 ? -13.944 -8.312 6.130 1.00 91.81 193 ASN A O 1
ATOM 1469 N N . PHE A 1 194 ? -11.709 -8.394 5.984 1.00 91.94 194 PHE A N 1
ATOM 1470 C CA . PHE A 1 194 ? -11.527 -9.093 7.260 1.00 91.94 194 PHE A CA 1
ATOM 1471 C C . PHE A 1 194 ? -12.045 -8.265 8.447 1.00 91.94 194 PHE A C 1
ATOM 1473 O O . PHE A 1 194 ? -12.770 -8.791 9.291 1.00 91.94 194 PHE A O 1
ATOM 1480 N N . ILE A 1 195 ? -11.733 -6.966 8.486 1.00 90.38 195 ILE A N 1
ATOM 1481 C CA . ILE A 1 195 ? -12.255 -6.043 9.507 1.00 90.38 195 ILE A CA 1
ATOM 1482 C C . ILE A 1 195 ? -13.777 -5.966 9.447 1.00 90.38 195 ILE A C 1
ATOM 1484 O O . ILE A 1 195 ? -14.435 -6.044 10.481 1.00 90.38 195 ILE A O 1
ATOM 1488 N N . MET A 1 196 ? -14.339 -5.826 8.246 1.00 87.75 196 MET A N 1
ATOM 1489 C CA . MET A 1 196 ? -15.782 -5.688 8.076 1.00 87.75 196 MET A CA 1
ATOM 1490 C C . MET A 1 196 ? -16.531 -6.952 8.515 1.00 87.75 196 MET A C 1
ATOM 1492 O O . MET A 1 196 ? -17.539 -6.857 9.210 1.00 87.75 196 MET A O 1
ATOM 1496 N N . LEU A 1 197 ? -16.015 -8.134 8.170 1.00 87.44 197 LEU A N 1
ATOM 1497 C CA . LEU A 1 197 ? -16.567 -9.410 8.630 1.00 87.44 197 LEU A CA 1
ATOM 1498 C C . LEU A 1 197 ? -16.474 -9.541 10.152 1.00 87.44 197 LEU A C 1
ATOM 1500 O O . LEU A 1 197 ? -17.468 -9.850 10.798 1.00 87.44 197 LEU A O 1
ATOM 1504 N N . SER A 1 198 ? -15.318 -9.204 10.729 1.00 87.12 198 SER A N 1
ATOM 1505 C CA . SER A 1 198 ? -15.125 -9.221 12.183 1.00 87.12 198 SER A CA 1
ATOM 1506 C C . SER A 1 198 ? -16.099 -8.276 12.894 1.00 87.12 198 SER A C 1
ATOM 1508 O O . SER A 1 198 ? -16.607 -8.591 13.965 1.00 87.12 198 SER A O 1
ATOM 1510 N N . PHE A 1 199 ? -16.396 -7.118 12.305 1.00 84.06 199 PHE A N 1
ATOM 1511 C CA . PHE A 1 199 ? -17.379 -6.183 12.846 1.00 84.06 199 PHE A CA 1
ATOM 1512 C C . PHE A 1 199 ? -18.808 -6.748 12.803 1.00 84.06 199 PHE A C 1
ATOM 1514 O O . PHE A 1 199 ? -19.513 -6.695 13.809 1.00 84.06 199 PHE A O 1
ATOM 1521 N N . LEU A 1 200 ? -19.223 -7.333 11.674 1.00 84.06 200 LEU A N 1
ATOM 1522 C CA . LEU A 1 200 ? -20.554 -7.932 11.512 1.00 84.06 200 LEU A CA 1
ATOM 1523 C C . LEU A 1 200 ? -20.780 -9.138 12.434 1.00 84.06 200 LEU A C 1
ATOM 1525 O O . LEU A 1 200 ? -21.868 -9.285 12.998 1.00 84.06 200 LEU A O 1
ATOM 1529 N N . ASP A 1 201 ? -19.752 -9.963 12.628 1.00 84.50 201 ASP A N 1
ATOM 1530 C CA . ASP A 1 201 ? -19.812 -11.110 13.533 1.00 84.50 201 ASP A CA 1
ATOM 1531 C C . ASP A 1 201 ? -20.054 -10.662 14.978 1.00 84.50 201 ASP A C 1
ATOM 1533 O O . ASP A 1 201 ? -20.847 -11.279 15.683 1.00 84.50 201 ASP A O 1
ATOM 1537 N N . ASN A 1 202 ? -19.449 -9.551 15.412 1.00 79.50 202 ASN A N 1
ATOM 1538 C CA .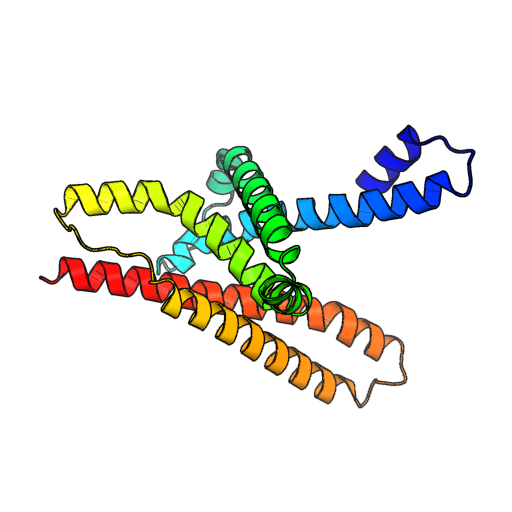 ASN A 1 202 ? -19.645 -9.036 16.768 1.00 79.50 202 ASN A CA 1
ATOM 1539 C C . ASN A 1 202 ? -21.027 -8.398 17.002 1.00 79.50 202 ASN A C 1
ATOM 1541 O O . ASN A 1 202 ? -21.458 -8.335 18.146 1.00 79.50 202 ASN A O 1
ATOM 1545 N N . ILE A 1 203 ? -21.721 -7.933 15.957 1.00 76.38 203 ILE A N 1
ATOM 1546 C CA . ILE A 1 203 ? -23.091 -7.386 16.070 1.00 76.38 203 ILE A CA 1
ATOM 1547 C C . ILE A 1 203 ? -24.143 -8.503 16.147 1.00 76.38 203 ILE A C 1
ATOM 1549 O O . ILE A 1 203 ? -25.256 -8.286 16.620 1.00 76.38 203 ILE A O 1
ATOM 1553 N N . SER A 1 204 ? -23.813 -9.699 15.660 1.00 71.06 204 SER A N 1
ATOM 1554 C CA . SER A 1 204 ? -24.761 -10.813 15.553 1.00 71.06 204 SER A CA 1
ATOM 1555 C C . SER A 1 204 ? -24.968 -11.588 16.868 1.00 71.06 204 SER A C 1
ATOM 1557 O O . SER A 1 204 ? -25.761 -12.532 16.883 1.00 71.06 204 SER A O 1
ATOM 1559 N N . TYR A 1 205 ? -24.283 -11.198 17.950 1.00 56.00 205 TYR A N 1
ATOM 1560 C CA . TYR A 1 205 ? -24.379 -11.768 19.301 1.00 56.00 205 TYR A CA 1
ATOM 1561 C C . TYR A 1 205 ? -24.921 -10.743 20.298 1.00 56.00 205 TYR A C 1
ATOM 1563 O O . TYR A 1 205 ? -25.681 -11.172 21.198 1.00 56.00 205 TYR A O 1
#

Sequence (205 aa):
MIFFFIVSKITGENEHPGREMAGCLAFTIGGIVLGGILMSLTVVFLFPILLGQQSITPISEVLNSLWPIIKAGLIATGIVTIITIMPLVGSLIAYSPGAQTFLMGFIIFTLFTRDMFNIMLSESNIQSSIYPTIWEFIGFIIIATALTWLLIGILSVISLPFSNTELGYIITMIGGQVLGVLAGIITLCMYTNFIMLSFLDNISY

pLDDT: mean 84.35, std 14.34, range [38.88, 96.81]

Foldseek 3Di:
DVLLVVQCVVQDVPDPVSSVVSNVCCCVVVVLLVLLLVLLLVLQQCVVVLLVDPHGDPVVVCVVCSVVSSVLSNVLSVVLVVQLVPPPRNVLCVVQLLLSSQSSSVSSSCVVCVVVVVVVCVVLVQPDDLADDPVVVVVLSVQLRVQLCVQLVVQLVVLVVVCVDPVSVVSSVVVSNVSSNVSNVVSSSVNSVSSSVSVVVRSVD

Radius of gyration: 19.88 Å; chains: 1; bounding box: 53×42×51 Å